Protein AF-A0A4R3GX53-F1 (afdb_monomer_lite)

Sequence (198 aa):
MRHIDRARPPREVSTPSDTLKAQVVIGWLLAHVLPYPSFLLTDRQAALRLQITPDSFRKLVETVGTDGNGGAHQGKLLASRYEGPLSRFLGPRWWRAGIDDLAWHLSQDAAGFQAALEALAGTGAIKWLEQSEPVLVSDADLIETDEIAEAKDCVRVTDEDFPAGIDPAWVRIDEARSDKKLAAKVIYEDRELLDDEE

pLDDT: mean 86.1, std 13.27, range [39.62, 97.81]

Secondary structure (DSSP, 8-state):
-TTTTTSS-------S-HHHHHHHHHHHIIIIISSS-SSEE-HHHHHHHTTB-HHHHHHHHHHHHH-----HHHHHHHHTB--STTTTTTS--EEHHHHHHHHHHHHTSTT-HHHHHHHHHTTSPP-B---SSEEEEE-TT--EEEEEEEGGGEEEE--TTSPTTSPPEEEEHHHHHH-HHHHHTB-GGGGGGGS---

Radius of gyration: 19.1 Å; chains: 1; bounding box: 49×54×46 Å

Foldseek 3Di:
DVQVVLLDQPPDPPDPDPVVSVVSNVVSCVQAPQQFPDQKDDLQVLCVLLQFFSVLSVLLLVQLVPPPPDDPLSVLQVVQWDPDPCCCVNHTIGRPVSSNVSQVVLCVDPVGNVVSSVVSSPPRDTHGHPEPAWAFAADPVLHTDSDIDHQLQWFFFDDPSHRPPTGTHIHGLVRLLVDPVRLVRTDPVCNVVNDDPD

Structure (mmCIF, N/CA/C/O backbone):
data_AF-A0A4R3GX53-F1
#
_entry.id   AF-A0A4R3GX53-F1
#
loop_
_atom_site.group_PDB
_atom_site.id
_atom_site.type_symbol
_atom_site.label_atom_id
_atom_site.label_alt_id
_atom_site.label_comp_id
_atom_site.label_asym_id
_atom_site.label_entity_id
_atom_site.label_seq_id
_atom_site.pdbx_PDB_ins_code
_atom_site.Cartn_x
_atom_site.Cartn_y
_atom_site.Cartn_z
_atom_site.occupancy
_atom_site.B_iso_or_equiv
_atom_site.auth_seq_id
_atom_site.auth_comp_id
_atom_site.auth_asym_id
_atom_site.auth_atom_id
_atom_site.pdbx_PDB_model_num
ATOM 1 N N . MET A 1 1 ? -17.278 18.037 4.545 1.00 40.22 1 MET A N 1
ATOM 2 C CA . MET A 1 1 ? -16.267 19.124 4.588 1.00 40.22 1 MET A CA 1
ATOM 3 C C . MET A 1 1 ? -15.328 19.054 5.804 1.00 40.22 1 MET A C 1
ATOM 5 O O . MET A 1 1 ? -14.152 19.305 5.612 1.00 40.22 1 MET A O 1
ATOM 9 N N . ARG A 1 2 ? -15.771 18.614 7.001 1.00 39.62 2 ARG A N 1
ATOM 10 C CA . ARG A 1 2 ? -14.916 18.432 8.207 1.00 39.62 2 ARG A CA 1
ATOM 11 C C . ARG A 1 2 ? -13.778 17.392 8.099 1.00 39.62 2 ARG A C 1
ATOM 13 O O . ARG A 1 2 ? -12.827 17.469 8.864 1.00 39.62 2 ARG A O 1
ATOM 20 N N . HIS A 1 3 ? -13.868 16.428 7.180 1.00 40.19 3 HIS A N 1
ATOM 21 C CA . HIS A 1 3 ? -12.905 15.318 7.063 1.00 40.19 3 HIS A CA 1
ATOM 22 C C . HIS A 1 3 ? -11.578 15.730 6.405 1.00 40.19 3 HIS A C 1
ATOM 24 O O . HIS A 1 3 ? -10.512 15.321 6.848 1.00 40.19 3 HIS A O 1
ATOM 30 N N . ILE A 1 4 ? -11.631 16.637 5.422 1.00 41.94 4 ILE A N 1
ATOM 31 C CA . ILE A 1 4 ? -10.437 17.183 4.756 1.00 41.94 4 ILE A CA 1
ATOM 32 C C . ILE A 1 4 ? -9.601 18.031 5.730 1.00 41.94 4 ILE A C 1
ATOM 34 O O . ILE A 1 4 ? -8.386 18.116 5.580 1.00 41.94 4 ILE A O 1
ATOM 38 N N . ASP A 1 5 ? -10.221 18.632 6.750 1.00 46.69 5 ASP A N 1
ATOM 39 C CA . ASP A 1 5 ? -9.514 19.489 7.707 1.00 46.69 5 ASP A CA 1
ATOM 40 C C . ASP A 1 5 ? -8.650 18.716 8.713 1.00 46.69 5 ASP A C 1
ATOM 42 O O . ASP A 1 5 ? -7.697 19.287 9.234 1.00 46.69 5 ASP A O 1
ATOM 46 N N . ARG A 1 6 ? -8.910 17.418 8.941 1.00 50.78 6 ARG A N 1
ATOM 47 C CA . ARG A 1 6 ? -8.105 16.577 9.851 1.00 50.78 6 ARG A CA 1
ATOM 48 C C . ARG A 1 6 ? -6.870 15.958 9.189 1.00 50.78 6 ARG A C 1
ATOM 50 O O . ARG A 1 6 ? -5.880 15.712 9.864 1.00 50.78 6 ARG A O 1
ATOM 57 N N . ALA A 1 7 ? -6.905 15.758 7.872 1.00 52.62 7 ALA A N 1
ATOM 58 C CA . ALA A 1 7 ? -5.770 15.254 7.094 1.00 52.62 7 ALA A CA 1
ATOM 59 C C . ALA A 1 7 ? -4.845 16.373 6.578 1.00 52.62 7 ALA A C 1
ATOM 61 O O . ALA A 1 7 ? -3.863 16.101 5.889 1.00 52.62 7 ALA A O 1
ATOM 62 N N . ARG A 1 8 ? -5.147 17.647 6.866 1.00 59.91 8 ARG A N 1
ATOM 63 C CA . ARG A 1 8 ? -4.281 18.769 6.488 1.00 59.91 8 ARG A CA 1
ATOM 64 C C . ARG A 1 8 ? -3.104 18.867 7.457 1.00 59.91 8 ARG A C 1
ATOM 66 O O . ARG A 1 8 ? -3.322 18.768 8.664 1.00 59.91 8 ARG A O 1
ATOM 73 N N . PRO A 1 9 ? -1.885 19.138 6.958 1.00 65.06 9 PRO A N 1
ATOM 74 C CA . PRO A 1 9 ? -0.794 19.501 7.844 1.00 65.06 9 PRO A CA 1
ATOM 75 C C . PRO A 1 9 ? -1.211 20.735 8.664 1.00 65.06 9 PRO A C 1
ATOM 77 O O . PRO A 1 9 ? -1.927 21.591 8.130 1.00 65.06 9 PRO A O 1
ATOM 80 N N . PRO A 1 10 ? -0.783 20.855 9.930 1.00 68.88 10 PRO A N 1
ATOM 81 C CA . PRO A 1 10 ? -1.094 22.009 10.772 1.00 68.88 10 PRO A CA 1
ATOM 82 C C . PRO A 1 10 ? -0.697 23.323 10.072 1.00 68.88 10 PRO A C 1
ATOM 84 O O . PRO A 1 10 ? 0.485 23.592 9.877 1.00 68.88 10 PRO A O 1
ATOM 87 N N . ARG A 1 11 ? -1.686 24.119 9.631 1.00 64.12 11 ARG A N 1
ATOM 88 C CA . ARG A 1 11 ? -1.463 25.316 8.787 1.00 64.12 11 ARG A CA 1
ATOM 89 C C . ARG A 1 11 ? -1.142 26.579 9.583 1.00 64.12 11 ARG A C 1
ATOM 91 O O . ARG A 1 11 ? -0.396 27.426 9.107 1.00 64.12 11 ARG A O 1
ATOM 98 N N . GLU A 1 12 ? -1.687 26.688 10.789 1.00 60.88 12 GLU A N 1
ATOM 99 C CA . GLU A 1 12 ? -1.534 27.846 11.668 1.00 60.88 12 GLU A CA 1
ATOM 100 C C . GLU A 1 12 ? -1.042 27.366 13.031 1.00 60.88 12 GLU A C 1
ATOM 102 O O . GLU A 1 12 ? -1.814 27.135 13.958 1.00 60.88 12 GLU A O 1
ATOM 107 N N . VAL A 1 13 ? 0.269 27.167 13.153 1.00 59.97 13 VAL A N 1
ATOM 108 C CA . VAL A 1 13 ? 0.884 26.995 14.468 1.00 59.97 13 VAL A CA 1
ATOM 109 C C . VAL A 1 13 ? 1.304 28.386 14.932 1.00 59.97 13 VAL A C 1
ATOM 111 O O . VAL A 1 13 ? 2.365 28.880 14.549 1.00 59.97 13 VAL A O 1
ATOM 114 N N . SER A 1 14 ? 0.452 29.041 15.726 1.00 59.41 14 SER A N 1
ATOM 115 C CA . SER A 1 14 ? 0.720 30.357 16.336 1.00 59.41 14 SER A CA 1
ATOM 116 C C . SER A 1 14 ? 1.758 30.258 17.461 1.00 59.41 14 SER A C 1
ATOM 118 O O . SER A 1 14 ? 1.525 30.685 18.589 1.00 59.41 14 SER A O 1
ATOM 120 N N . THR A 1 15 ? 2.916 29.661 17.176 1.00 63.59 15 THR A N 1
ATOM 121 C CA . THR A 1 15 ? 4.079 29.648 18.061 1.00 63.59 15 THR A CA 1
ATOM 122 C C . THR A 1 15 ? 5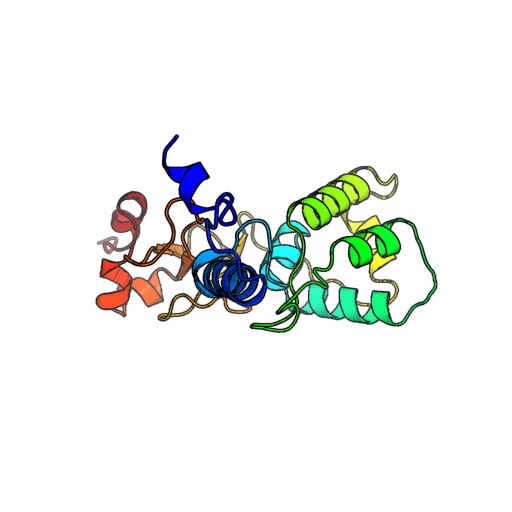.253 30.361 17.388 1.00 63.59 15 THR A C 1
ATOM 124 O O . THR A 1 15 ? 5.519 30.153 16.203 1.00 63.59 15 THR A O 1
ATOM 127 N N . PRO A 1 16 ? 5.998 31.206 18.125 1.00 67.75 16 PRO A N 1
ATOM 128 C CA . PRO A 1 16 ? 7.146 31.925 17.573 1.00 67.75 16 PRO A CA 1
ATOM 129 C C . PRO A 1 16 ? 8.375 31.024 17.371 1.00 67.75 16 PRO A C 1
ATOM 131 O O . PRO A 1 16 ? 9.332 31.439 16.729 1.00 67.75 16 PRO A O 1
ATOM 134 N N . SER A 1 17 ? 8.371 29.804 17.918 1.00 83.38 17 SER A N 1
ATOM 135 C CA . SER A 1 17 ? 9.501 28.875 17.854 1.00 83.38 17 SER A CA 1
ATOM 136 C C . SER A 1 17 ? 9.373 27.919 16.674 1.00 83.38 17 SER A C 1
ATOM 138 O O . SER A 1 17 ? 8.429 27.131 16.603 1.00 83.38 17 SER A O 1
ATOM 140 N N . ASP A 1 18 ? 10.377 27.920 15.803 1.00 81.00 18 ASP A N 1
ATOM 141 C CA . ASP A 1 18 ? 10.454 26.979 14.684 1.00 81.00 18 ASP A CA 1
ATOM 142 C C . ASP A 1 18 ? 10.576 25.521 15.152 1.00 81.00 18 ASP A C 1
ATOM 144 O O . ASP A 1 18 ? 10.025 24.620 14.521 1.00 81.00 18 ASP A O 1
ATOM 148 N N . THR A 1 19 ? 11.184 25.284 16.319 1.00 81.81 19 THR A N 1
ATOM 149 C CA . THR A 1 19 ? 11.245 23.956 16.948 1.00 81.81 19 THR A CA 1
ATOM 150 C C . THR A 1 19 ? 9.854 23.426 17.292 1.00 81.81 19 THR A C 1
ATOM 152 O O . THR A 1 19 ? 9.551 22.267 17.015 1.00 81.81 19 THR A O 1
ATOM 155 N N . LEU A 1 20 ? 8.981 24.267 17.857 1.00 81.00 20 LEU A N 1
ATOM 156 C CA . LEU A 1 20 ? 7.610 23.866 18.193 1.00 81.00 20 LEU A CA 1
ATOM 157 C C . LEU A 1 20 ? 6.776 23.608 16.934 1.00 81.00 20 LEU A C 1
ATOM 159 O O . LEU A 1 20 ? 6.004 22.652 16.897 1.00 81.00 20 LEU A O 1
ATOM 163 N N . LYS A 1 21 ? 6.965 24.406 15.875 1.00 80.31 21 LYS A N 1
ATOM 164 C CA . LYS A 1 21 ? 6.323 24.154 14.574 1.00 80.31 21 LYS A CA 1
ATOM 165 C C . LYS A 1 21 ? 6.741 22.799 14.004 1.00 80.31 21 LYS A C 1
ATOM 167 O O . LYS A 1 21 ? 5.885 22.023 13.586 1.00 80.31 21 LYS A O 1
ATOM 172 N N . ALA A 1 22 ? 8.037 22.487 14.039 1.00 80.31 22 ALA A N 1
ATOM 173 C CA . ALA A 1 22 ? 8.557 21.206 13.571 1.00 80.31 22 ALA A CA 1
ATOM 174 C C . ALA A 1 22 ? 7.992 20.025 14.376 1.00 80.31 22 ALA A C 1
ATOM 176 O O . ALA A 1 22 ? 7.560 19.040 13.785 1.00 80.31 22 ALA A O 1
ATOM 177 N N . GLN A 1 23 ? 7.924 20.134 15.707 1.00 83.00 23 GLN A N 1
ATOM 178 C CA . GLN A 1 23 ? 7.332 19.101 16.566 1.00 83.00 23 GLN A CA 1
ATOM 179 C C . GLN A 1 23 ? 5.859 18.838 16.241 1.00 83.00 23 GLN A C 1
ATOM 181 O O . GLN A 1 23 ? 5.445 17.683 16.192 1.00 83.00 23 GLN A O 1
ATOM 186 N N . VAL A 1 24 ? 5.080 19.887 15.974 1.00 81.62 24 VAL A N 1
ATOM 187 C CA . VAL A 1 24 ? 3.664 19.763 15.601 1.00 81.62 24 VAL A CA 1
ATOM 188 C C . VAL A 1 24 ? 3.499 19.049 14.253 1.00 81.62 24 VAL A C 1
ATOM 190 O O . VAL A 1 24 ? 2.654 18.163 14.129 1.00 81.62 24 VAL A O 1
ATOM 193 N N . VAL A 1 25 ? 4.338 19.363 13.259 1.00 80.19 25 VAL A N 1
ATOM 194 C CA . VAL A 1 25 ? 4.339 18.660 11.962 1.00 80.19 25 VAL A CA 1
ATOM 195 C C . VAL A 1 25 ? 4.773 17.200 12.118 1.00 80.19 25 VAL A C 1
ATOM 197 O O . VAL A 1 25 ? 4.145 16.315 11.543 1.00 80.19 25 VAL A O 1
ATOM 200 N N . ILE A 1 26 ? 5.810 16.928 12.916 1.00 81.88 26 ILE A N 1
ATOM 201 C CA . ILE A 1 26 ? 6.279 15.564 13.198 1.00 81.88 26 ILE A CA 1
ATOM 202 C C . ILE A 1 26 ? 5.193 14.751 13.913 1.00 81.88 26 ILE A C 1
ATOM 204 O O . ILE A 1 26 ? 4.922 13.624 13.510 1.00 81.88 26 ILE A O 1
ATOM 208 N N . GLY A 1 27 ? 4.540 15.314 14.932 1.00 79.88 27 GLY A N 1
ATOM 209 C CA . GLY A 1 27 ? 3.447 14.648 15.643 1.00 79.88 27 GLY A CA 1
ATOM 210 C C . GLY A 1 27 ? 2.285 14.295 14.715 1.00 79.88 27 GLY A C 1
ATOM 211 O O . GLY A 1 27 ? 1.778 13.178 14.759 1.00 79.88 27 GLY A O 1
ATOM 212 N N . TRP A 1 28 ? 1.923 15.206 13.808 1.00 79.62 28 TRP A N 1
ATOM 213 C CA . TRP A 1 28 ? 0.925 14.938 12.773 1.00 79.62 28 TRP A CA 1
ATOM 214 C C . TRP A 1 28 ? 1.352 13.812 11.815 1.00 79.62 28 TRP A C 1
ATOM 216 O O . TRP A 1 28 ? 0.556 12.911 11.551 1.00 79.62 28 TRP A O 1
ATOM 226 N N . LEU A 1 29 ? 2.607 13.808 11.341 1.00 79.56 29 LEU A N 1
ATOM 227 C CA . LEU A 1 29 ? 3.130 12.728 10.492 1.00 79.56 29 LEU A CA 1
ATOM 228 C C . LEU A 1 29 ? 3.030 11.365 11.191 1.00 79.56 29 LEU A C 1
ATOM 230 O O . LEU A 1 29 ? 2.563 10.396 10.593 1.00 79.56 29 LEU A O 1
ATOM 234 N N . LEU A 1 30 ? 3.438 11.307 12.460 1.00 79.25 30 LEU A N 1
ATOM 235 C CA . LEU A 1 30 ? 3.443 10.089 13.269 1.00 79.25 30 LEU A CA 1
ATOM 236 C C . LEU A 1 30 ? 2.041 9.563 13.580 1.00 79.25 30 LEU A C 1
ATOM 238 O O . LEU A 1 30 ? 1.872 8.355 13.653 1.00 79.25 30 LEU A O 1
ATOM 242 N N . ALA A 1 31 ? 1.055 10.441 13.767 1.00 74.94 31 ALA A N 1
ATOM 243 C CA . ALA A 1 31 ? -0.293 10.040 14.166 1.00 74.94 31 ALA A CA 1
ATOM 244 C C . ALA A 1 31 ? -1.240 9.784 12.984 1.00 74.94 31 ALA A C 1
ATOM 246 O O . ALA A 1 31 ? -2.197 9.026 13.121 1.00 74.94 31 ALA A O 1
ATOM 247 N N . HIS A 1 32 ? -1.022 10.435 11.835 1.00 71.75 32 HIS A N 1
ATOM 248 C CA . HIS A 1 32 ? -2.029 10.475 10.767 1.00 71.75 32 HIS A CA 1
ATOM 249 C C . HIS A 1 32 ? -1.520 10.111 9.373 1.00 71.75 32 HIS A C 1
ATOM 251 O O . HIS A 1 32 ? -2.340 9.822 8.506 1.00 71.75 32 HIS A O 1
ATOM 257 N N . VAL A 1 33 ? -0.205 10.132 9.132 1.00 75.50 33 VAL A N 1
ATOM 258 C CA . VAL A 1 33 ? 0.347 9.964 7.774 1.00 75.50 33 VAL A CA 1
ATOM 259 C C . VAL A 1 33 ? 1.162 8.692 7.625 1.00 75.50 33 VAL A C 1
ATOM 261 O O . VAL A 1 33 ? 1.027 8.008 6.622 1.00 75.50 33 VAL A O 1
ATOM 264 N N . LEU A 1 34 ? 2.048 8.392 8.574 1.00 78.69 34 LEU A N 1
ATOM 265 C CA . LEU A 1 34 ? 2.954 7.246 8.470 1.00 78.69 34 LEU A CA 1
ATOM 266 C C . LEU A 1 34 ? 2.306 5.915 8.879 1.00 78.69 34 LEU A C 1
ATOM 268 O O . LEU A 1 34 ? 2.602 4.912 8.232 1.00 78.69 34 LEU A O 1
ATOM 272 N N . PRO A 1 35 ? 1.417 5.851 9.888 1.00 74.19 35 PRO A N 1
ATOM 273 C CA . PRO A 1 35 ? 0.733 4.598 10.206 1.00 74.19 35 PRO A CA 1
ATOM 274 C C . PRO A 1 35 ? -0.298 4.199 9.148 1.00 74.19 35 PRO A C 1
ATOM 276 O O . PRO A 1 35 ? -0.541 3.016 8.957 1.00 74.19 35 PRO A O 1
ATOM 279 N N . TYR A 1 36 ? -0.877 5.182 8.454 1.00 73.88 36 TYR A N 1
ATOM 280 C CA . TYR A 1 36 ? -2.051 4.992 7.611 1.00 73.88 36 TYR A CA 1
ATOM 281 C C . TYR A 1 36 ? -1.785 5.349 6.153 1.00 73.88 36 TYR A C 1
ATOM 283 O O . TYR A 1 36 ? -1.073 6.316 5.868 1.00 73.88 36 TYR A O 1
ATOM 291 N N . PRO A 1 37 ? -2.417 4.646 5.212 1.00 69.50 37 PRO A N 1
ATOM 292 C CA . PRO A 1 37 ? -2.266 4.954 3.805 1.00 69.50 37 PRO A CA 1
ATOM 293 C C . PRO A 1 37 ? -3.025 6.212 3.424 1.00 69.50 37 PRO A C 1
ATOM 295 O O . PRO A 1 37 ? -4.243 6.233 3.267 1.00 69.50 37 PRO A O 1
ATOM 298 N N . SER A 1 38 ? -2.275 7.297 3.301 1.00 79.38 38 SER A N 1
ATOM 299 C CA . SER A 1 38 ? -2.808 8.627 3.042 1.00 79.38 38 SER A CA 1
ATOM 300 C C . SER A 1 38 ? -2.356 9.097 1.657 1.00 79.38 38 SER A C 1
ATOM 302 O O . SER A 1 38 ? -2.592 8.441 0.641 1.00 79.38 38 SER A O 1
ATOM 304 N N . PHE A 1 39 ? -1.677 10.239 1.590 1.00 82.56 39 PHE A N 1
ATOM 305 C CA . PHE A 1 39 ? -0.962 10.665 0.390 1.00 82.56 39 PHE A CA 1
ATOM 306 C C . PHE A 1 39 ? 0.403 9.965 0.252 1.00 82.56 39 PHE A C 1
ATOM 308 O O . PHE A 1 39 ? 1.012 10.042 -0.817 1.00 82.56 39 PHE A O 1
ATOM 315 N N . LEU A 1 40 ? 0.869 9.293 1.314 1.00 89.75 40 LEU A N 1
ATOM 316 C CA . LEU A 1 40 ? 2.010 8.382 1.293 1.00 89.75 40 LEU A CA 1
ATOM 317 C C . LEU A 1 40 ? 1.537 6.929 1.367 1.00 89.75 40 LEU A C 1
ATOM 319 O O . LEU A 1 40 ? 0.652 6.600 2.153 1.00 89.75 40 LEU A O 1
ATOM 323 N N . LEU A 1 41 ? 2.172 6.078 0.570 1.00 92.56 41 LEU A N 1
ATOM 324 C CA . LEU A 1 41 ? 1.933 4.642 0.478 1.00 92.56 41 LEU A CA 1
ATOM 325 C C . LEU A 1 41 ? 3.096 3.861 1.085 1.00 92.56 41 LEU A C 1
ATOM 327 O O . LEU A 1 41 ? 4.245 4.313 1.028 1.00 92.56 41 LEU A O 1
ATOM 331 N N . THR A 1 42 ? 2.804 2.674 1.611 1.00 93.31 42 THR A N 1
ATOM 332 C CA . THR A 1 42 ? 3.811 1.633 1.870 1.00 93.31 42 THR A CA 1
ATOM 333 C C . THR A 1 42 ? 4.267 0.975 0.562 1.00 93.31 42 THR A C 1
ATOM 335 O O . THR A 1 42 ? 3.610 1.105 -0.475 1.00 93.31 42 THR A O 1
ATOM 338 N N . ASP A 1 43 ? 5.367 0.213 0.605 1.00 94.88 43 ASP A N 1
ATOM 339 C CA . ASP A 1 43 ? 5.803 -0.636 -0.519 1.00 94.88 43 ASP A CA 1
ATOM 340 C C . ASP A 1 43 ? 4.685 -1.577 -0.989 1.00 94.88 43 ASP A C 1
ATOM 342 O O . ASP A 1 43 ? 4.475 -1.757 -2.184 1.00 94.88 43 ASP A O 1
ATOM 346 N N . ARG A 1 44 ? 3.925 -2.140 -0.044 1.00 95.31 44 ARG A N 1
ATOM 347 C CA . ARG A 1 44 ? 2.818 -3.068 -0.314 1.00 95.31 44 ARG A CA 1
ATOM 348 C C . ARG A 1 44 ? 1.717 -2.420 -1.139 1.00 95.31 44 ARG A C 1
ATOM 350 O O . ARG A 1 44 ? 1.210 -2.999 -2.093 1.00 95.31 44 ARG A O 1
ATOM 357 N N . GLN A 1 45 ? 1.375 -1.186 -0.804 1.00 94.88 45 GLN A N 1
ATOM 358 C CA . GLN A 1 45 ? 0.322 -0.444 -1.488 1.00 94.88 45 GLN A CA 1
ATOM 359 C C . GLN A 1 45 ? 0.759 0.150 -2.814 1.00 94.88 45 GLN A C 1
ATOM 361 O O . GLN A 1 45 ? -0.072 0.333 -3.707 1.00 94.88 45 GLN A O 1
ATOM 366 N N . ALA A 1 46 ? 2.043 0.484 -2.933 1.00 96.31 46 ALA A N 1
ATOM 367 C CA . ALA A 1 46 ? 2.636 0.820 -4.214 1.00 96.31 46 ALA A CA 1
ATOM 368 C C . ALA A 1 46 ? 2.628 -0.409 -5.141 1.00 96.31 46 ALA A C 1
ATOM 370 O O . ALA A 1 46 ? 2.215 -0.293 -6.293 1.00 96.31 46 ALA A O 1
ATOM 371 N N . ALA A 1 47 ? 2.966 -1.594 -4.618 1.00 97.06 47 ALA A N 1
ATOM 372 C CA . ALA A 1 47 ? 2.904 -2.860 -5.350 1.00 97.06 47 ALA A CA 1
ATOM 373 C C . ALA A 1 47 ? 1.487 -3.176 -5.848 1.00 97.06 47 ALA A C 1
ATOM 375 O O . ALA A 1 47 ? 1.299 -3.443 -7.035 1.00 97.06 47 ALA A O 1
ATOM 376 N N . LEU A 1 48 ? 0.486 -3.044 -4.968 1.00 96.25 48 LEU A N 1
ATOM 377 C CA . LEU A 1 48 ? -0.922 -3.272 -5.295 1.00 96.25 48 LEU A CA 1
ATOM 378 C C . LEU A 1 48 ? -1.395 -2.394 -6.464 1.00 96.25 48 LEU A C 1
ATOM 380 O O . LEU A 1 48 ? -2.052 -2.876 -7.383 1.00 96.25 48 LEU A O 1
ATOM 384 N N . ARG A 1 49 ? -0.998 -1.115 -6.479 1.00 95.44 49 ARG A N 1
ATOM 385 C CA . ARG A 1 49 ? -1.317 -0.175 -7.571 1.00 95.44 49 ARG A CA 1
ATOM 386 C C . ARG A 1 49 ? -0.647 -0.518 -8.893 1.00 95.44 49 ARG A C 1
ATOM 388 O O . ARG A 1 49 ? -1.197 -0.210 -9.945 1.00 95.44 49 ARG A O 1
ATOM 395 N N . LEU A 1 50 ? 0.523 -1.145 -8.841 1.00 97.12 50 LEU A N 1
ATOM 396 C CA . LEU A 1 50 ? 1.227 -1.642 -10.020 1.00 97.12 50 LEU A CA 1
ATOM 397 C C . LEU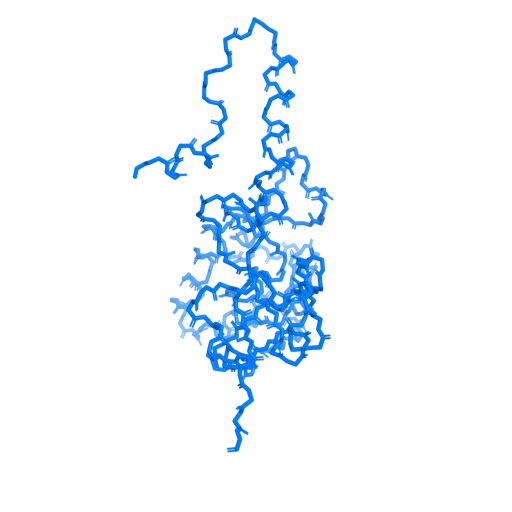 A 1 50 ? 0.818 -3.075 -10.398 1.00 97.12 50 LEU A C 1
ATOM 399 O O . LEU A 1 50 ? 1.370 -3.618 -11.347 1.00 97.12 50 LEU A O 1
ATOM 403 N N . GLN A 1 51 ? -0.161 -3.663 -9.698 1.00 97.12 51 GLN A N 1
ATOM 404 C CA . GLN A 1 51 ? -0.677 -5.021 -9.918 1.00 97.12 51 GLN A CA 1
ATOM 405 C C . GLN A 1 51 ? 0.381 -6.126 -9.763 1.00 97.12 51 GLN A C 1
ATOM 407 O O . GLN A 1 51 ? 0.296 -7.184 -10.388 1.00 97.12 51 GLN A O 1
ATOM 412 N N . ILE A 1 52 ? 1.372 -5.906 -8.898 1.00 97.81 52 ILE A N 1
ATOM 413 C CA . ILE A 1 52 ? 2.450 -6.863 -8.618 1.00 97.81 52 ILE A CA 1
ATOM 414 C C . ILE A 1 52 ? 2.514 -7.203 -7.131 1.00 97.81 52 ILE A C 1
ATOM 416 O O . ILE A 1 52 ? 1.981 -6.490 -6.282 1.00 97.81 52 ILE A O 1
ATOM 420 N N . THR A 1 53 ? 3.200 -8.294 -6.797 1.00 97.62 53 THR A N 1
ATOM 421 C CA . THR A 1 53 ? 3.407 -8.669 -5.392 1.00 97.62 53 THR A CA 1
ATOM 422 C C . THR A 1 53 ? 4.337 -7.688 -4.657 1.00 97.62 53 THR A C 1
ATOM 424 O O . THR A 1 53 ? 5.245 -7.125 -5.282 1.00 97.62 53 THR A O 1
ATOM 427 N N . PRO A 1 54 ? 4.191 -7.519 -3.323 1.00 96.44 54 PRO A N 1
ATOM 428 C CA . PRO A 1 54 ? 5.087 -6.672 -2.528 1.00 96.44 54 PRO A CA 1
ATOM 429 C C . PRO A 1 54 ? 6.572 -7.032 -2.670 1.00 96.44 54 PRO A C 1
ATOM 431 O O . PRO A 1 54 ? 7.428 -6.151 -2.726 1.00 96.44 54 PRO A O 1
ATOM 434 N N . ASP A 1 55 ? 6.886 -8.325 -2.780 1.00 96.12 55 ASP A N 1
ATOM 435 C CA . ASP A 1 55 ? 8.251 -8.810 -2.999 1.00 96.12 55 ASP A CA 1
ATOM 436 C C . ASP A 1 55 ? 8.814 -8.367 -4.357 1.00 96.12 55 ASP A C 1
ATOM 438 O O . ASP A 1 55 ? 9.928 -7.846 -4.430 1.00 96.12 55 ASP A O 1
ATOM 442 N N . SER A 1 56 ? 8.024 -8.495 -5.428 1.00 96.62 56 SER A N 1
ATOM 443 C CA . SER A 1 56 ? 8.418 -8.010 -6.754 1.00 96.62 56 SER A CA 1
ATOM 444 C C . SER A 1 56 ? 8.616 -6.500 -6.786 1.00 96.62 56 SER A C 1
ATOM 446 O O . SER A 1 56 ? 9.555 -6.038 -7.427 1.00 96.62 56 SER A O 1
ATOM 448 N N . PHE A 1 57 ? 7.795 -5.729 -6.070 1.00 96.94 57 PHE A N 1
ATOM 449 C CA . PHE A 1 57 ? 7.984 -4.282 -5.976 1.00 96.94 57 PHE A CA 1
ATOM 450 C C . PHE A 1 57 ? 9.291 -3.914 -5.265 1.00 96.94 57 PHE A C 1
ATOM 452 O O . PHE A 1 57 ? 10.036 -3.067 -5.750 1.00 96.94 57 PHE A O 1
ATOM 459 N N . ARG A 1 58 ? 9.625 -4.574 -4.150 1.00 94.88 58 ARG A N 1
ATOM 460 C CA . ARG A 1 58 ? 10.904 -4.329 -3.460 1.00 94.88 58 ARG A CA 1
ATOM 461 C C . ARG A 1 58 ? 12.100 -4.651 -4.358 1.00 94.88 58 ARG A C 1
ATOM 463 O O . ARG A 1 58 ? 13.005 -3.829 -4.469 1.00 94.88 58 ARG A O 1
ATOM 470 N N . LYS A 1 59 ? 12.059 -5.781 -5.072 1.00 94.31 59 LYS A N 1
ATOM 471 C CA . LYS A 1 59 ? 13.089 -6.158 -6.057 1.00 94.31 59 LYS A CA 1
ATOM 472 C C . LYS A 1 59 ? 13.207 -5.144 -7.193 1.00 94.31 59 LYS A C 1
ATOM 474 O O . LYS A 1 59 ? 14.315 -4.742 -7.526 1.00 94.31 59 LYS A O 1
ATOM 479 N N . LEU A 1 60 ? 12.078 -4.687 -7.739 1.00 94.19 60 LEU A N 1
ATOM 480 C CA . LEU A 1 60 ? 12.029 -3.633 -8.757 1.00 94.19 60 LEU A CA 1
ATOM 481 C C . LEU A 1 60 ? 12.760 -2.373 -8.278 1.00 94.19 60 LEU A C 1
ATOM 483 O O . LEU A 1 60 ? 13.600 -1.831 -8.989 1.00 94.19 60 LEU A O 1
ATOM 487 N N . VAL A 1 61 ? 12.469 -1.924 -7.057 1.00 93.50 61 VAL A N 1
ATOM 488 C CA . VAL A 1 61 ? 13.093 -0.734 -6.464 1.00 93.50 61 VAL A CA 1
ATOM 489 C C . VAL A 1 61 ? 14.596 -0.923 -6.261 1.00 93.50 61 VAL A C 1
ATOM 491 O O . VAL A 1 61 ? 15.363 0.006 -6.514 1.00 93.50 61 VAL A O 1
ATOM 494 N N . GLU A 1 62 ? 15.029 -2.106 -5.826 1.00 91.00 62 GLU A N 1
ATOM 495 C CA . GLU A 1 62 ? 16.449 -2.434 -5.680 1.00 91.00 62 GLU A CA 1
ATOM 496 C C . GLU A 1 62 ? 17.178 -2.395 -7.026 1.00 91.00 62 GLU A C 1
ATOM 498 O O . GLU A 1 62 ? 18.183 -1.694 -7.141 1.00 91.00 62 GLU A O 1
ATOM 503 N N . THR A 1 63 ? 16.643 -3.062 -8.055 1.00 88.56 63 THR A N 1
ATOM 504 C CA . THR A 1 63 ? 17.225 -3.080 -9.409 1.00 88.56 63 THR A CA 1
ATOM 505 C C . THR A 1 63 ? 17.318 -1.675 -10.001 1.00 88.56 63 THR A C 1
ATOM 507 O O . THR A 1 63 ? 18.369 -1.265 -10.489 1.00 88.56 63 THR A O 1
ATOM 510 N N . VAL A 1 64 ? 16.251 -0.885 -9.880 1.00 87.56 64 VAL A N 1
ATOM 511 C CA . VAL A 1 64 ? 16.217 0.501 -10.364 1.00 87.56 64 VAL A CA 1
ATOM 512 C C . VAL A 1 64 ? 17.169 1.414 -9.571 1.00 87.56 64 VAL A C 1
ATOM 514 O O . VAL A 1 64 ? 17.651 2.419 -10.093 1.00 87.56 64 VAL A O 1
ATOM 517 N N . GLY A 1 65 ? 17.465 1.090 -8.312 1.00 80.62 65 GLY A N 1
ATOM 518 C CA . GLY A 1 65 ? 18.443 1.816 -7.503 1.00 80.62 65 GLY A CA 1
ATOM 519 C C . GLY A 1 65 ? 19.900 1.521 -7.876 1.00 80.62 65 GLY A C 1
ATOM 520 O O . GLY A 1 65 ? 20.757 2.387 -7.690 1.00 80.62 65 GLY A O 1
ATOM 521 N N . THR A 1 66 ? 20.191 0.323 -8.390 1.00 79.19 66 THR A N 1
ATOM 522 C CA . THR A 1 66 ? 21.548 -0.104 -8.771 1.00 79.19 66 THR A CA 1
ATOM 523 C C . THR A 1 66 ? 21.880 0.187 -10.227 1.00 79.19 66 THR A C 1
ATOM 525 O O . THR A 1 66 ? 23.013 0.558 -10.541 1.00 79.19 66 THR A O 1
ATOM 528 N N . ASP A 1 67 ? 20.900 0.046 -11.116 1.00 67.44 67 ASP A N 1
ATOM 529 C CA . ASP A 1 67 ? 21.101 0.208 -12.547 1.00 67.44 67 ASP A CA 1
ATOM 530 C C . ASP A 1 67 ? 21.034 1.694 -12.888 1.00 67.44 67 ASP A C 1
ATOM 532 O O . ASP A 1 67 ? 19.965 2.261 -13.054 1.00 67.44 67 ASP A O 1
ATOM 536 N N . GLY A 1 68 ? 22.178 2.369 -13.017 1.00 59.94 68 GLY A N 1
ATOM 537 C CA . GLY A 1 68 ? 22.251 3.795 -13.386 1.00 59.94 68 GLY A CA 1
ATOM 538 C C . GLY A 1 68 ? 21.760 4.131 -14.806 1.00 59.94 68 GLY A C 1
ATOM 539 O O . GLY A 1 68 ? 22.054 5.212 -15.319 1.00 59.94 68 GLY A O 1
ATOM 540 N N . ASN A 1 69 ? 21.056 3.214 -15.470 1.00 60.44 69 ASN A N 1
ATOM 541 C CA . ASN A 1 69 ? 20.610 3.341 -16.849 1.00 60.44 69 ASN A CA 1
ATOM 542 C C . ASN A 1 69 ? 19.259 4.075 -16.900 1.00 60.44 69 ASN A C 1
ATOM 544 O O . ASN A 1 69 ? 18.225 3.475 -17.162 1.00 60.44 69 ASN A O 1
ATOM 548 N N . GLY A 1 70 ? 19.295 5.379 -16.604 1.00 61.06 70 GLY A N 1
ATOM 549 C CA . GLY A 1 70 ? 18.149 6.259 -16.340 1.00 61.06 70 GLY A CA 1
ATOM 550 C C . GLY A 1 70 ? 17.109 6.397 -17.458 1.00 61.06 70 GLY A C 1
ATOM 551 O O . GLY A 1 70 ? 16.974 7.461 -18.063 1.00 61.06 70 GLY A O 1
ATOM 552 N N . GLY A 1 71 ? 16.320 5.350 -17.688 1.00 78.94 71 GLY A N 1
ATOM 553 C CA . GLY A 1 71 ? 15.111 5.408 -18.502 1.00 78.94 71 GLY A CA 1
ATOM 554 C C . GLY A 1 71 ? 14.044 6.315 -17.877 1.00 78.94 71 GLY A C 1
ATOM 555 O O . GLY A 1 71 ? 14.020 6.549 -16.665 1.00 78.94 71 GLY A O 1
ATOM 556 N N . ALA A 1 72 ? 13.117 6.816 -18.698 1.00 84.62 72 ALA A N 1
ATOM 557 C CA . ALA A 1 72 ? 12.084 7.757 -18.251 1.00 84.62 72 ALA A CA 1
ATOM 558 C C . ALA A 1 72 ? 11.210 7.197 -17.108 1.00 84.62 72 ALA A C 1
ATOM 560 O O . ALA A 1 72 ? 10.905 7.916 -16.154 1.00 84.62 72 ALA A O 1
ATOM 561 N N . HIS A 1 73 ? 10.848 5.909 -17.162 1.00 89.69 73 HIS A N 1
ATOM 562 C CA . HIS A 1 73 ? 10.061 5.252 -16.111 1.00 89.69 73 HIS A CA 1
ATOM 563 C C . HIS A 1 73 ? 10.849 5.055 -14.809 1.00 89.69 73 HIS A C 1
ATOM 565 O O . HIS A 1 73 ? 10.288 5.234 -13.731 1.00 89.69 73 HIS A O 1
ATOM 571 N N . GLN A 1 74 ? 12.155 4.788 -14.890 1.00 91.06 74 GLN A N 1
ATOM 572 C CA . GLN A 1 74 ? 13.028 4.712 -13.717 1.00 91.06 74 GLN A CA 1
ATOM 573 C C . GLN A 1 74 ? 13.118 6.061 -13.002 1.00 91.06 74 GLN A C 1
ATOM 575 O O . GLN A 1 74 ? 12.953 6.121 -11.785 1.00 91.06 74 GLN A O 1
ATOM 580 N N . GLY A 1 75 ? 13.310 7.152 -13.752 1.00 89.88 75 GLY A N 1
ATOM 581 C CA . GLY A 1 75 ? 13.309 8.499 -13.179 1.00 89.88 75 GLY A CA 1
ATOM 582 C C . GLY A 1 75 ? 11.996 8.818 -12.456 1.00 89.88 75 GLY A C 1
ATOM 583 O O . GLY A 1 75 ? 12.018 9.357 -11.351 1.00 89.88 75 GLY A O 1
ATOM 584 N N . LYS A 1 76 ? 10.855 8.422 -13.035 1.00 93.00 76 LYS A N 1
ATOM 585 C CA . LYS A 1 76 ? 9.528 8.582 -12.416 1.00 93.00 76 LYS A CA 1
ATOM 586 C C . LYS A 1 76 ? 9.354 7.747 -11.147 1.00 93.00 76 LYS A C 1
ATOM 588 O O . LYS A 1 76 ? 8.855 8.271 -10.151 1.00 93.00 76 LYS A O 1
ATOM 593 N N . LEU A 1 77 ? 9.779 6.481 -11.157 1.00 94.69 77 LEU A N 1
ATOM 594 C CA . LEU A 1 77 ? 9.719 5.629 -9.969 1.00 94.69 77 LEU A CA 1
ATOM 595 C C . LEU A 1 77 ? 10.553 6.233 -8.833 1.00 94.69 77 LEU A C 1
ATOM 597 O O . LEU A 1 77 ? 10.035 6.437 -7.740 1.00 94.69 77 LEU A O 1
ATOM 601 N N . LEU A 1 78 ? 11.807 6.607 -9.101 1.00 92.56 78 LEU A N 1
ATOM 602 C CA . LEU A 1 78 ? 12.688 7.205 -8.093 1.00 92.56 78 LEU A CA 1
ATOM 603 C C . LEU A 1 78 ? 12.148 8.542 -7.567 1.00 92.56 78 LEU A C 1
ATOM 605 O O . LEU A 1 78 ? 12.150 8.763 -6.358 1.00 92.56 78 LEU A O 1
ATOM 609 N N . ALA A 1 79 ? 11.606 9.395 -8.440 1.00 92.31 79 ALA A N 1
ATOM 610 C CA . ALA A 1 79 ? 10.980 10.660 -8.044 1.00 92.31 79 ALA A CA 1
ATOM 611 C C . ALA A 1 79 ? 9.713 10.476 -7.186 1.00 92.31 79 ALA A C 1
ATOM 613 O O . ALA A 1 79 ? 9.295 11.400 -6.488 1.00 92.31 79 ALA A O 1
ATOM 614 N N . SER A 1 80 ? 9.105 9.288 -7.216 1.00 95.25 80 SER A N 1
ATOM 615 C CA . SER A 1 80 ? 7.936 8.959 -6.398 1.00 95.25 80 SER A CA 1
ATOM 616 C C . SER A 1 80 ? 8.304 8.599 -4.957 1.00 95.25 80 SER A C 1
ATOM 618 O O . SER A 1 80 ? 7.414 8.520 -4.110 1.00 95.25 80 SER A O 1
ATOM 620 N N . ARG A 1 81 ? 9.588 8.396 -4.642 1.00 95.00 81 ARG A N 1
ATOM 621 C CA . ARG A 1 81 ? 10.041 8.063 -3.290 1.00 95.00 81 ARG A CA 1
ATOM 622 C C . ARG A 1 81 ? 9.964 9.279 -2.365 1.00 95.00 81 ARG A C 1
ATOM 624 O O . ARG A 1 81 ? 10.378 10.384 -2.704 1.00 95.00 81 ARG A O 1
ATOM 631 N N . TYR A 1 82 ? 9.462 9.069 -1.155 1.00 92.62 82 TYR A N 1
ATOM 632 C CA . TYR A 1 82 ? 9.480 10.077 -0.105 1.00 92.62 82 TYR A CA 1
ATOM 633 C C . TYR A 1 82 ? 10.840 10.104 0.601 1.00 92.62 82 TYR A C 1
ATOM 635 O O . TYR A 1 82 ? 11.227 9.144 1.266 1.00 92.62 82 TYR A O 1
ATOM 643 N N . GLU A 1 83 ? 11.543 11.232 0.497 1.00 92.56 83 GLU A N 1
ATOM 644 C CA . GLU A 1 83 ? 12.868 11.445 1.107 1.00 92.56 83 GLU A CA 1
ATOM 645 C C . GLU A 1 83 ? 12.853 12.474 2.251 1.00 92.56 83 GLU A C 1
ATOM 647 O O . GLU A 1 83 ? 13.898 12.894 2.745 1.00 92.56 83 GLU A O 1
ATOM 652 N N . GLY A 1 84 ? 11.662 12.890 2.694 1.00 87.75 84 GLY A N 1
ATOM 653 C CA . GLY A 1 84 ? 11.505 13.881 3.756 1.00 87.75 84 GLY A CA 1
ATOM 654 C C . GLY A 1 84 ? 11.837 13.364 5.167 1.00 87.75 84 GLY A C 1
ATOM 655 O O . GLY A 1 84 ? 12.363 12.257 5.345 1.00 87.75 84 GLY A O 1
ATOM 656 N N . PRO A 1 85 ? 11.529 14.164 6.207 1.00 85.12 85 PRO A N 1
ATOM 657 C CA . PRO A 1 85 ? 11.655 13.742 7.600 1.00 85.12 85 PRO A CA 1
ATOM 658 C C . PRO A 1 85 ? 10.937 12.416 7.853 1.00 85.12 85 PRO A C 1
ATOM 660 O O . PRO A 1 85 ? 9.836 12.209 7.359 1.00 85.12 85 PRO A O 1
ATOM 663 N N . LEU A 1 86 ? 11.541 11.528 8.646 1.00 85.62 86 LEU A N 1
ATOM 664 C CA . LEU A 1 86 ? 10.977 10.205 8.944 1.00 85.62 86 LEU A CA 1
ATOM 665 C C . LEU A 1 86 ? 10.774 9.301 7.709 1.00 85.62 86 LEU A C 1
ATOM 667 O O . LEU A 1 86 ? 10.053 8.316 7.796 1.00 85.62 86 LEU A O 1
ATOM 671 N N . SER A 1 87 ? 11.467 9.547 6.592 1.00 86.31 87 SER A N 1
ATOM 672 C CA . SER A 1 87 ? 11.415 8.710 5.373 1.00 86.31 87 SER A CA 1
ATOM 673 C C . SER A 1 87 ? 11.782 7.233 5.557 1.00 86.31 87 SER A C 1
ATOM 675 O O . SER A 1 87 ? 11.590 6.428 4.650 1.00 86.31 87 SER A O 1
ATOM 677 N N . ARG A 1 88 ? 12.329 6.869 6.721 1.00 82.81 88 ARG A N 1
ATOM 678 C CA . ARG A 1 88 ? 12.661 5.489 7.108 1.00 82.81 88 ARG A CA 1
ATOM 679 C C . ARG A 1 88 ? 11.860 4.990 8.315 1.00 82.81 88 ARG A C 1
ATOM 681 O O . ARG A 1 88 ? 12.071 3.866 8.762 1.00 82.81 88 ARG A O 1
ATOM 688 N N . PHE A 1 89 ? 10.990 5.824 8.880 1.00 81.94 89 PHE A N 1
ATOM 689 C CA . PHE A 1 89 ? 10.147 5.458 10.011 1.00 81.94 89 PHE A CA 1
ATOM 690 C C . PHE A 1 89 ? 8.993 4.596 9.487 1.00 81.94 89 PHE A C 1
ATOM 692 O O . PHE A 1 89 ? 8.180 5.075 8.702 1.00 81.94 89 PHE A O 1
ATOM 699 N N . LEU A 1 90 ? 8.952 3.322 9.895 1.00 83.62 90 LEU A N 1
ATOM 700 C CA . LEU A 1 90 ? 8.037 2.297 9.364 1.00 83.62 90 LEU A CA 1
ATOM 701 C C . LEU A 1 90 ? 8.260 1.969 7.875 1.00 83.62 90 LEU A C 1
ATOM 703 O O . LEU A 1 90 ? 7.300 1.744 7.136 1.00 83.62 90 LEU A O 1
ATOM 707 N N . GLY A 1 91 ? 9.527 1.942 7.450 1.00 87.12 91 GLY A N 1
ATOM 708 C CA . GLY A 1 91 ? 9.930 1.542 6.100 1.00 87.12 91 GLY A CA 1
ATOM 709 C C . GLY A 1 91 ? 9.881 2.668 5.058 1.00 87.12 91 GLY A C 1
ATOM 710 O O . GLY A 1 91 ? 9.579 3.814 5.399 1.00 87.12 91 GLY A O 1
ATOM 711 N N . PRO A 1 92 ? 10.231 2.364 3.793 1.00 91.38 92 PRO A N 1
ATOM 712 C CA . PRO A 1 92 ? 10.144 3.314 2.690 1.00 91.38 92 PRO A CA 1
ATOM 713 C C . PRO A 1 92 ? 8.704 3.773 2.450 1.00 91.38 92 PRO A C 1
ATOM 715 O O . PRO A 1 92 ? 7.745 3.039 2.696 1.00 91.38 92 PRO A O 1
ATOM 718 N N . ARG A 1 93 ? 8.559 5.003 1.953 1.00 92.62 93 ARG A N 1
ATOM 719 C CA . ARG A 1 93 ? 7.264 5.590 1.612 1.00 92.62 93 ARG A CA 1
ATOM 720 C C . ARG A 1 93 ? 7.282 6.174 0.214 1.00 92.62 93 ARG A C 1
ATOM 722 O O . ARG A 1 93 ? 8.315 6.660 -0.249 1.00 92.62 93 ARG A O 1
ATOM 729 N N . TRP A 1 94 ? 6.118 6.162 -0.421 1.00 95.00 94 TRP A N 1
ATOM 730 C CA . TRP A 1 94 ? 5.942 6.603 -1.801 1.00 95.00 94 TRP A CA 1
ATOM 731 C C . TRP A 1 94 ? 4.812 7.605 -1.896 1.00 95.00 94 TRP A C 1
ATOM 733 O O . TRP A 1 94 ? 3.762 7.416 -1.289 1.00 95.00 94 TRP A O 1
ATOM 743 N N . TRP A 1 95 ? 4.993 8.658 -2.678 1.00 94.38 95 TRP A N 1
ATOM 744 C CA . TRP A 1 95 ? 3.903 9.560 -3.010 1.00 94.38 95 TRP A CA 1
ATOM 745 C C . TRP A 1 95 ? 2.858 8.806 -3.824 1.00 94.38 95 TRP A C 1
ATOM 747 O O . TRP A 1 95 ? 3.152 8.340 -4.925 1.00 94.38 95 TRP A O 1
ATOM 757 N N . ARG A 1 96 ? 1.624 8.735 -3.312 1.00 93.31 96 ARG A N 1
ATOM 758 C CA . ARG A 1 96 ? 0.499 8.078 -3.993 1.00 93.31 96 ARG A CA 1
ATOM 759 C C . ARG A 1 96 ? 0.343 8.578 -5.427 1.00 93.31 96 ARG A C 1
ATOM 761 O O . ARG A 1 96 ? 0.342 7.781 -6.353 1.00 93.31 96 ARG A O 1
ATOM 768 N N . ALA A 1 97 ? 0.334 9.899 -5.601 1.00 92.44 97 ALA A N 1
ATOM 7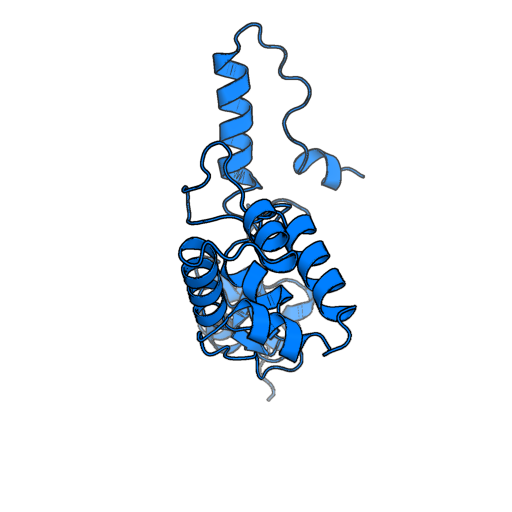69 C CA . ALA A 1 97 ? 0.239 10.529 -6.915 1.00 92.44 97 ALA A CA 1
ATOM 770 C C . ALA A 1 97 ? 1.416 10.184 -7.844 1.00 92.44 97 ALA A C 1
ATOM 772 O O . ALA A 1 97 ? 1.227 10.129 -9.051 1.00 92.44 97 ALA A O 1
ATOM 773 N N . GLY A 1 98 ? 2.614 9.945 -7.301 1.00 95.88 98 GLY A N 1
ATOM 774 C CA . GLY A 1 98 ? 3.774 9.536 -8.093 1.00 95.88 98 GLY A CA 1
ATOM 775 C C . GLY A 1 98 ? 3.637 8.110 -8.629 1.00 95.88 98 GLY A C 1
ATOM 776 O O . GLY A 1 98 ? 3.878 7.869 -9.809 1.00 95.88 98 GLY A O 1
ATOM 777 N N . ILE A 1 99 ? 3.169 7.182 -7.789 1.00 97.25 99 ILE A N 1
ATOM 778 C CA . ILE A 1 99 ? 2.889 5.801 -8.210 1.00 97.25 99 ILE A CA 1
ATOM 779 C C . ILE A 1 99 ? 1.730 5.754 -9.212 1.00 97.25 99 ILE A C 1
ATOM 781 O O . ILE A 1 99 ? 1.845 5.083 -10.235 1.00 97.25 99 ILE A O 1
ATOM 785 N N . ASP A 1 100 ? 0.649 6.496 -8.959 1.00 95.62 100 ASP A N 1
ATOM 786 C CA . ASP A 1 100 ? -0.495 6.575 -9.874 1.00 95.62 100 ASP A CA 1
ATOM 787 C C . ASP A 1 100 ? -0.076 7.190 -11.234 1.00 95.62 100 ASP A C 1
ATOM 789 O O . ASP A 1 100 ? -0.458 6.682 -12.290 1.00 95.62 100 ASP A O 1
ATOM 793 N N . ASP A 1 101 ? 0.769 8.234 -11.234 1.00 95.56 101 ASP A N 1
ATOM 794 C CA . ASP A 1 101 ? 1.336 8.825 -12.459 1.00 95.56 101 ASP A CA 1
ATOM 795 C C . ASP A 1 101 ? 2.239 7.843 -13.216 1.00 95.56 101 ASP A C 1
ATOM 797 O O . ASP A 1 101 ? 2.167 7.753 -14.444 1.00 95.56 101 ASP A O 1
ATOM 801 N N . LEU A 1 102 ? 3.078 7.085 -12.505 1.00 96.81 102 LEU A N 1
ATOM 802 C CA . LEU A 1 102 ? 3.907 6.042 -13.105 1.00 96.81 102 LEU A CA 1
ATOM 803 C C . LEU A 1 102 ? 3.036 4.974 -13.775 1.00 96.81 102 LEU A C 1
ATOM 805 O O . LEU A 1 102 ? 3.272 4.657 -14.940 1.00 96.81 102 LEU A O 1
ATOM 809 N N . ALA A 1 103 ? 2.025 4.459 -13.070 1.00 96.50 103 ALA A N 1
ATOM 810 C CA . ALA A 1 103 ? 1.110 3.448 -13.594 1.00 96.50 103 ALA A CA 1
ATOM 811 C C . ALA A 1 103 ? 0.388 3.940 -14.857 1.00 96.50 103 ALA A C 1
ATOM 813 O O . ALA A 1 103 ? 0.327 3.231 -15.865 1.00 96.50 103 ALA A O 1
ATOM 814 N N . TRP A 1 104 ? -0.079 5.192 -14.835 1.00 95.75 104 TRP A N 1
ATOM 815 C CA . TRP A 1 104 ? -0.655 5.851 -16.001 1.00 95.75 104 TRP A CA 1
ATOM 816 C C . TRP A 1 104 ? 0.323 5.875 -17.180 1.00 95.75 104 TRP A C 1
ATOM 818 O O . TRP A 1 104 ? -0.025 5.413 -18.263 1.00 95.75 104 TRP A O 1
ATOM 828 N N . HIS A 1 105 ? 1.560 6.339 -16.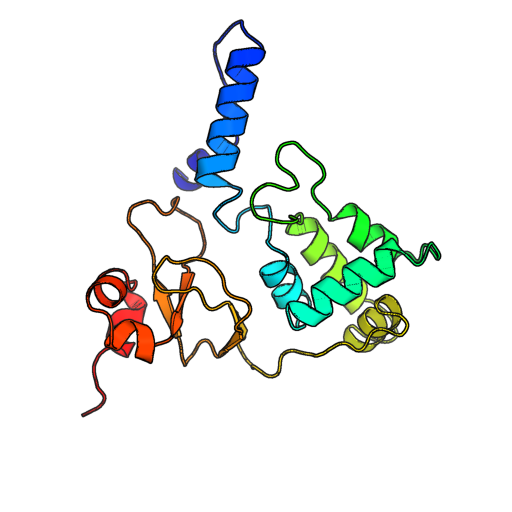992 1.00 95.19 105 HIS A N 1
ATOM 829 C CA . HIS A 1 105 ? 2.538 6.397 -18.083 1.00 95.19 105 HIS A CA 1
ATOM 830 C C . HIS A 1 105 ? 2.914 5.015 -18.627 1.00 95.19 105 HIS A C 1
ATOM 832 O O . HIS A 1 105 ? 3.065 4.876 -19.835 1.00 95.19 105 HIS A O 1
ATOM 838 N N . LEU A 1 106 ? 3.028 4.000 -17.767 1.00 95.62 106 LEU A N 1
ATOM 839 C CA . LEU A 1 106 ? 3.258 2.618 -18.197 1.00 95.62 106 LEU A CA 1
ATOM 840 C C . LEU A 1 106 ? 2.096 2.099 -19.058 1.00 95.62 106 LEU A C 1
ATOM 842 O O . LEU A 1 106 ? 2.319 1.418 -20.052 1.00 95.62 106 LEU A O 1
ATOM 846 N N . SER A 1 107 ? 0.851 2.458 -18.725 1.00 95.12 107 SER A N 1
ATOM 847 C CA . SER A 1 107 ? -0.327 2.077 -19.522 1.00 95.12 107 SER A CA 1
ATOM 848 C C . SER A 1 107 ? -0.382 2.731 -20.907 1.00 95.12 107 SER A C 1
ATOM 850 O O . SER A 1 107 ? -1.048 2.209 -21.798 1.00 95.12 107 SER A O 1
ATOM 852 N N . GLN A 1 108 ? 0.296 3.870 -21.081 1.00 95.12 108 GLN A N 1
ATOM 853 C CA . GLN A 1 108 ? 0.390 4.585 -22.356 1.00 95.12 108 GLN A CA 1
ATOM 854 C C . GLN A 1 108 ? 1.572 4.109 -23.212 1.00 95.12 108 GLN A C 1
ATOM 856 O O . GLN A 1 108 ? 1.736 4.587 -24.337 1.00 95.12 108 GLN A O 1
ATOM 861 N N . ASP A 1 109 ? 2.409 3.206 -22.696 1.00 94.06 109 ASP A N 1
ATOM 862 C CA . ASP A 1 109 ? 3.523 2.655 -23.456 1.00 94.06 109 ASP A CA 1
ATOM 863 C C . ASP A 1 109 ? 3.016 1.793 -24.622 1.00 94.06 109 ASP A C 1
ATOM 865 O O . ASP A 1 109 ? 2.037 1.052 -24.503 1.00 94.06 109 ASP A O 1
ATOM 869 N N . ALA A 1 110 ? 3.697 1.873 -25.765 1.00 92.44 110 ALA A N 1
ATOM 870 C CA . ALA A 1 110 ? 3.311 1.151 -26.973 1.00 92.44 110 ALA A CA 1
ATOM 871 C C . ALA A 1 110 ? 3.383 -0.379 -26.812 1.00 92.44 110 ALA A C 1
ATOM 873 O O . ALA A 1 110 ? 2.643 -1.094 -27.488 1.00 92.44 110 ALA A O 1
ATOM 874 N N . ALA A 1 111 ? 4.252 -0.882 -25.930 1.00 92.31 111 ALA A N 1
ATOM 875 C CA . ALA A 1 111 ? 4.344 -2.301 -25.598 1.00 92.31 111 ALA A CA 1
ATOM 876 C C . ALA A 1 111 ? 3.230 -2.764 -24.637 1.00 92.31 111 ALA A C 1
ATOM 878 O O . ALA A 1 111 ? 3.017 -3.966 -24.474 1.00 92.31 111 ALA A O 1
ATOM 879 N N . GLY A 1 112 ? 2.502 -1.823 -24.029 1.00 93.38 112 GLY A N 1
ATOM 880 C CA . GLY A 1 112 ? 1.489 -2.075 -23.013 1.00 93.38 112 GLY A CA 1
ATOM 881 C C . GLY A 1 112 ? 2.057 -2.137 -21.594 1.00 93.38 112 GLY A C 1
ATOM 882 O O . GLY A 1 112 ? 3.257 -2.299 -21.374 1.00 93.38 112 GLY A O 1
ATOM 883 N N . PHE A 1 113 ? 1.157 -2.035 -20.613 1.00 95.25 113 PHE A N 1
ATOM 884 C CA . PHE A 1 113 ? 1.498 -1.882 -19.195 1.00 95.25 113 PHE A CA 1
ATOM 885 C C . PHE A 1 113 ? 2.446 -2.965 -18.658 1.00 95.25 113 PHE A C 1
ATOM 887 O O . PHE A 1 113 ? 3.465 -2.637 -18.051 1.00 95.25 113 PHE A O 1
ATOM 894 N N . GLN A 1 114 ? 2.130 -4.247 -18.890 1.00 95.19 114 GLN A N 1
ATOM 895 C CA . GLN A 1 114 ? 2.917 -5.354 -18.336 1.00 95.19 114 GLN A CA 1
ATOM 896 C C . GLN A 1 114 ? 4.331 -5.400 -18.916 1.00 95.19 114 GLN A C 1
ATOM 898 O O . GLN A 1 114 ? 5.299 -5.426 -18.161 1.00 95.19 114 GLN A O 1
ATOM 903 N N . ALA A 1 115 ? 4.453 -5.312 -20.242 1.00 93.81 115 ALA A N 1
ATOM 904 C CA . ALA A 1 115 ? 5.745 -5.323 -20.918 1.00 93.81 115 ALA A CA 1
ATOM 905 C C . ALA A 1 115 ? 6.608 -4.106 -20.541 1.00 93.81 115 ALA A C 1
ATOM 907 O O . ALA A 1 115 ? 7.815 -4.241 -20.355 1.00 93.81 115 ALA A O 1
ATOM 908 N N . ALA A 1 116 ? 6.002 -2.924 -20.383 1.00 93.94 116 ALA A N 1
ATOM 909 C CA . ALA A 1 116 ? 6.715 -1.726 -19.949 1.00 93.94 116 ALA A CA 1
ATOM 910 C C . ALA A 1 116 ? 7.218 -1.840 -18.500 1.00 93.94 116 ALA A C 1
ATOM 912 O O . ALA A 1 116 ? 8.336 -1.418 -18.195 1.00 93.94 116 ALA A O 1
ATOM 913 N N . LEU A 1 117 ? 6.422 -2.436 -17.605 1.00 94.94 117 LEU A N 1
ATOM 914 C CA . LEU A 1 117 ? 6.837 -2.666 -16.223 1.00 94.94 117 LEU A CA 1
ATOM 915 C C . LEU A 1 117 ? 7.929 -3.744 -16.132 1.00 94.94 117 LEU A C 1
ATOM 917 O O . LEU A 1 117 ? 8.891 -3.568 -15.391 1.00 94.94 117 LEU A O 1
ATOM 921 N N . GLU A 1 118 ? 7.833 -4.817 -16.918 1.00 93.69 118 GLU A N 1
ATOM 922 C CA . GLU A 1 118 ? 8.884 -5.839 -17.027 1.00 93.69 118 GLU A CA 1
ATOM 923 C C . GLU A 1 118 ? 10.188 -5.250 -17.577 1.00 93.69 118 GLU A C 1
ATOM 925 O O . GLU A 1 118 ? 11.260 -5.514 -17.036 1.00 93.69 118 GLU A O 1
ATOM 930 N N . ALA A 1 119 ? 10.108 -4.376 -18.584 1.00 91.31 119 ALA A N 1
ATOM 931 C CA . ALA A 1 119 ? 11.271 -3.651 -19.088 1.00 91.31 119 ALA A CA 1
ATOM 932 C C . ALA A 1 119 ? 11.902 -2.750 -18.013 1.00 91.31 119 ALA A C 1
ATOM 934 O O . ALA A 1 119 ? 13.128 -2.657 -17.939 1.00 91.31 119 ALA A O 1
ATOM 935 N N . LEU A 1 120 ? 11.088 -2.123 -17.153 1.00 91.12 120 LEU A N 1
ATOM 936 C CA . LEU A 1 120 ? 11.572 -1.358 -16.000 1.00 91.12 120 LEU A CA 1
ATOM 937 C C . LEU A 1 120 ? 12.246 -2.253 -14.947 1.00 91.12 120 LEU A C 1
ATOM 939 O O . LEU A 1 120 ? 13.228 -1.832 -14.341 1.00 91.12 120 LEU A O 1
ATOM 943 N N . ALA A 1 121 ? 11.750 -3.475 -14.740 1.00 90.81 121 ALA A N 1
ATOM 944 C CA . ALA A 1 121 ? 12.374 -4.460 -13.854 1.00 90.81 121 ALA A CA 1
ATOM 945 C C . ALA A 1 121 ? 13.682 -5.043 -14.413 1.00 90.81 121 ALA A C 1
ATOM 947 O O . ALA A 1 121 ? 14.441 -5.675 -13.673 1.00 90.81 121 ALA A O 1
ATOM 948 N N . GLY A 1 122 ? 13.961 -4.845 -15.704 1.00 86.25 122 GLY A N 1
ATOM 949 C CA . GLY A 1 122 ? 15.159 -5.345 -16.365 1.00 86.25 122 GLY A CA 1
ATOM 950 C C . GLY A 1 122 ? 15.213 -6.872 -16.345 1.00 86.25 122 GLY A C 1
ATOM 951 O O . GLY A 1 122 ? 14.468 -7.543 -17.051 1.00 86.25 122 GLY A O 1
ATOM 952 N N . THR A 1 123 ? 16.127 -7.433 -15.550 1.00 80.94 123 THR A N 1
ATOM 953 C CA . THR A 1 123 ? 16.256 -8.896 -15.377 1.00 80.94 123 THR A CA 1
ATOM 954 C C . THR A 1 123 ? 15.500 -9.433 -14.160 1.00 80.94 123 THR A C 1
ATOM 956 O O . THR A 1 123 ? 15.425 -10.649 -13.968 1.00 80.94 123 THR A O 1
ATOM 959 N N . GLY A 1 124 ? 14.937 -8.550 -13.331 1.00 80.50 124 GLY A N 1
ATOM 960 C CA . GLY A 1 124 ? 14.143 -8.925 -12.171 1.00 80.50 124 GLY A CA 1
ATOM 961 C C . GLY A 1 124 ? 12.812 -9.544 -12.590 1.00 80.50 124 GLY A C 1
ATOM 962 O O . GLY A 1 124 ? 12.013 -8.915 -13.277 1.00 80.50 124 GLY A O 1
ATOM 963 N N . ALA A 1 125 ? 12.550 -10.777 -12.155 1.00 88.00 125 ALA A N 1
ATOM 964 C CA . ALA A 1 125 ? 11.273 -11.430 -12.422 1.00 88.00 125 ALA A CA 1
ATOM 965 C C . ALA A 1 125 ? 10.133 -10.737 -11.654 1.00 88.00 125 ALA A C 1
ATOM 967 O O . ALA A 1 125 ? 10.142 -10.681 -10.418 1.00 88.00 125 ALA A O 1
ATOM 968 N N . ILE A 1 126 ? 9.133 -10.251 -12.391 1.00 95.12 126 ILE A N 1
ATOM 969 C CA . ILE A 1 126 ? 7.892 -9.726 -11.825 1.00 95.12 126 ILE A CA 1
ATOM 970 C C . ILE A 1 126 ? 6.926 -10.879 -11.570 1.00 95.12 126 ILE A C 1
ATOM 972 O O . ILE A 1 126 ? 6.630 -11.678 -12.456 1.00 95.12 126 ILE A O 1
ATOM 976 N N . LYS A 1 127 ? 6.397 -10.936 -10.350 1.00 97.00 127 LYS A N 1
ATOM 977 C CA . LYS A 1 127 ? 5.242 -11.750 -10.003 1.00 97.00 127 LYS A CA 1
ATOM 978 C C . LYS A 1 127 ? 4.018 -10.844 -9.946 1.00 97.00 127 LYS A C 1
ATOM 980 O O . LYS A 1 127 ? 3.920 -9.973 -9.076 1.00 97.00 127 LYS A O 1
ATOM 985 N N . TRP A 1 128 ? 3.119 -11.071 -10.892 1.00 97.12 128 TRP A N 1
ATOM 986 C CA . TRP A 1 128 ? 1.826 -10.409 -11.006 1.00 97.12 128 TRP A CA 1
ATOM 987 C C . TRP A 1 128 ? 0.865 -10.892 -9.917 1.00 97.12 128 TRP A C 1
ATOM 989 O O . TRP A 1 128 ? 1.010 -12.002 -9.397 1.00 97.12 128 TRP A O 1
ATOM 999 N N . LEU A 1 129 ? -0.095 -10.044 -9.556 1.00 97.19 129 LEU A N 1
ATOM 1000 C CA . LEU A 1 129 ? -1.215 -10.461 -8.717 1.00 97.19 129 LEU A CA 1
ATOM 1001 C C . LEU A 1 129 ? -2.154 -11.360 -9.526 1.00 97.19 129 LEU A C 1
ATOM 1003 O O . LEU A 1 129 ? -2.380 -11.131 -10.712 1.00 97.19 129 LEU A O 1
ATOM 1007 N N . GLU A 1 130 ? -2.673 -12.396 -8.876 1.00 96.19 130 GLU A N 1
ATOM 1008 C CA . GLU A 1 130 ? -3.558 -13.392 -9.501 1.00 96.19 130 GLU A CA 1
ATOM 1009 C C . GLU A 1 130 ? -5.034 -13.122 -9.175 1.00 96.19 130 GLU A C 1
ATOM 1011 O O . GLU A 1 130 ? -5.929 -13.642 -9.838 1.00 96.19 130 GLU A O 1
ATOM 1016 N N . GLN A 1 131 ? -5.278 -12.304 -8.151 1.00 96.88 131 GLN A N 1
ATOM 1017 C CA . GLN A 1 131 ? -6.598 -11.932 -7.665 1.00 96.88 131 GLN A CA 1
ATOM 1018 C C . GLN A 1 131 ? -7.276 -10.946 -8.622 1.00 96.88 131 GLN A C 1
ATOM 1020 O O . GLN A 1 131 ? -6.637 -10.049 -9.175 1.00 96.88 131 GLN A O 1
ATOM 1025 N N . SER A 1 132 ? -8.586 -11.102 -8.781 1.00 95.38 132 SER A N 1
ATOM 1026 C CA . SER A 1 132 ? -9.443 -10.210 -9.563 1.00 95.38 132 SER A CA 1
ATOM 1027 C C . SER A 1 132 ? -9.686 -8.872 -8.861 1.00 95.38 132 SER A C 1
ATOM 1029 O O . SER A 1 132 ? -9.609 -7.822 -9.499 1.00 95.38 132 SER A O 1
ATOM 1031 N N . GLU A 1 133 ? -9.901 -8.901 -7.546 1.00 96.31 133 GLU A N 1
ATOM 1032 C CA . GLU A 1 133 ? -10.071 -7.740 -6.676 1.00 96.31 133 GLU A CA 1
ATOM 1033 C C . GLU A 1 133 ? -9.066 -7.836 -5.516 1.00 96.31 133 GLU A C 1
ATOM 1035 O O . GLU A 1 133 ? -9.434 -8.169 -4.385 1.00 96.31 133 GLU A O 1
ATOM 1040 N N . PRO A 1 134 ? -7.768 -7.588 -5.783 1.00 97.25 134 PRO A N 1
ATOM 1041 C CA . PRO A 1 134 ? -6.727 -7.768 -4.786 1.00 97.25 134 PRO A CA 1
ATOM 1042 C C . PRO A 1 134 ? -6.863 -6.745 -3.653 1.00 97.25 134 PRO A C 1
ATOM 1044 O O . PRO A 1 134 ? -6.924 -5.534 -3.887 1.00 97.25 134 PRO A O 1
ATOM 1047 N N . VAL A 1 135 ? -6.814 -7.229 -2.415 1.00 96.44 135 VAL A N 1
ATOM 1048 C CA . VAL A 1 135 ? -6.751 -6.409 -1.200 1.00 96.44 135 VAL A CA 1
ATOM 1049 C C . VAL A 1 135 ? -5.538 -6.787 -0.359 1.00 96.44 135 VAL A C 1
ATOM 1051 O O . VAL A 1 135 ? -5.109 -7.941 -0.341 1.00 96.44 135 VAL A O 1
ATOM 1054 N N . LEU A 1 136 ? -4.969 -5.796 0.325 1.00 95.75 136 LEU A N 1
ATOM 1055 C CA . LEU A 1 136 ? -3.835 -5.986 1.225 1.00 95.75 136 LEU A CA 1
ATOM 1056 C C . LEU A 1 136 ? -4.341 -6.381 2.611 1.00 95.75 136 LEU A C 1
ATOM 1058 O O . LEU A 1 136 ? -5.060 -5.599 3.229 1.00 95.75 136 LEU A O 1
ATOM 1062 N N . VAL A 1 137 ? -3.957 -7.565 3.083 1.00 96.38 137 VAL A N 1
ATOM 1063 C CA . VAL A 1 137 ? -4.414 -8.092 4.373 1.00 96.38 137 VAL A CA 1
ATOM 1064 C C . VAL A 1 137 ? -3.590 -7.492 5.510 1.00 96.38 137 VAL A C 1
ATOM 1066 O O . VAL A 1 137 ? -2.356 -7.463 5.464 1.00 96.38 137 VAL A O 1
ATOM 1069 N N . SER A 1 138 ? -4.282 -7.038 6.544 1.00 94.50 138 SER A N 1
ATOM 1070 C CA . SER A 1 138 ? -3.725 -6.623 7.822 1.00 94.50 138 SER A CA 1
ATOM 1071 C C . SER A 1 138 ? -3.908 -7.713 8.874 1.00 94.50 138 SER A C 1
ATOM 1073 O O . SER A 1 138 ? -4.867 -8.478 8.820 1.00 94.50 138 SER A O 1
ATOM 1075 N N . ASP A 1 139 ? -2.999 -7.755 9.844 1.00 91.94 139 ASP A N 1
ATOM 1076 C CA . ASP A 1 139 ? -3.099 -8.652 10.996 1.00 91.94 139 ASP A CA 1
ATOM 1077 C C . ASP A 1 139 ? -4.131 -8.167 12.040 1.00 91.94 139 ASP A C 1
ATOM 1079 O O . ASP A 1 139 ? -4.820 -7.157 11.864 1.00 91.94 139 ASP A O 1
ATOM 1083 N N . ALA A 1 140 ? -4.232 -8.883 13.165 1.00 87.31 140 ALA A N 1
ATOM 1084 C CA . ALA A 1 140 ? -5.145 -8.552 14.264 1.00 87.31 140 ALA A CA 1
ATOM 1085 C C . ALA A 1 140 ? -4.875 -7.177 14.915 1.00 87.31 140 ALA A C 1
ATOM 1087 O O . ALA A 1 140 ? -5.784 -6.585 15.508 1.00 87.31 140 ALA A O 1
ATOM 1088 N N . ASP A 1 141 ? -3.652 -6.654 14.781 1.00 85.62 141 ASP A N 1
ATOM 1089 C CA . ASP A 1 141 ? -3.257 -5.316 15.231 1.00 85.62 141 ASP A CA 1
ATOM 1090 C C . ASP A 1 141 ? -3.479 -4.250 14.137 1.00 85.62 141 ASP A C 1
ATOM 1092 O O . ASP A 1 141 ? -3.123 -3.082 14.309 1.00 85.62 141 ASP A O 1
ATOM 1096 N N . LEU A 1 142 ? -4.121 -4.636 13.028 1.00 87.06 142 LEU A N 1
ATOM 1097 C CA . LEU A 1 142 ? -4.412 -3.823 11.847 1.00 87.06 142 LEU A CA 1
ATOM 1098 C C . LEU A 1 142 ? -3.154 -3.318 11.128 1.00 87.06 142 LEU A C 1
ATOM 1100 O O . LEU A 1 142 ? -3.203 -2.319 10.404 1.00 87.06 142 LEU A O 1
ATOM 1104 N N . ILE A 1 143 ? -2.036 -4.028 11.280 1.00 87.19 143 ILE A N 1
ATOM 1105 C CA . ILE A 1 143 ? -0.783 -3.733 10.589 1.00 87.19 143 ILE A CA 1
ATOM 1106 C C . ILE A 1 143 ? -0.769 -4.466 9.247 1.00 87.19 143 ILE A C 1
ATOM 1108 O O . ILE A 1 143 ? -0.968 -5.675 9.177 1.00 87.19 143 ILE A O 1
ATOM 1112 N N . GLU A 1 144 ? -0.495 -3.727 8.170 1.00 91.00 144 GLU A N 1
ATOM 1113 C CA . GLU A 1 144 ? -0.388 -4.285 6.817 1.00 91.00 144 GLU A CA 1
ATOM 1114 C C . GLU A 1 144 ? 0.688 -5.381 6.722 1.00 91.00 144 GLU A C 1
ATOM 1116 O O . GLU A 1 144 ? 1.877 -5.134 6.974 1.00 91.00 144 GLU A O 1
ATOM 1121 N N . THR A 1 145 ? 0.283 -6.563 6.259 1.00 93.94 145 THR A N 1
ATOM 1122 C CA . THR A 1 145 ? 1.161 -7.711 5.996 1.00 93.94 145 THR A CA 1
ATOM 1123 C C . THR A 1 145 ? 1.562 -7.776 4.517 1.00 93.94 145 THR A C 1
ATOM 1125 O O . THR A 1 145 ? 1.118 -6.977 3.703 1.00 93.94 145 THR A O 1
ATOM 1128 N N . ASP A 1 146 ? 2.431 -8.712 4.128 1.00 95.50 146 ASP A N 1
ATOM 1129 C CA . ASP A 1 146 ? 2.739 -8.950 2.705 1.00 95.50 146 ASP A CA 1
ATOM 1130 C C . ASP A 1 146 ? 1.667 -9.791 1.981 1.00 95.50 146 ASP A C 1
ATOM 1132 O O . ASP A 1 146 ? 1.805 -10.059 0.784 1.00 95.50 146 ASP A O 1
ATOM 1136 N N . GLU A 1 147 ? 0.622 -10.229 2.684 1.00 96.44 147 GLU A N 1
ATOM 1137 C CA . GLU A 1 147 ? -0.425 -11.070 2.122 1.00 96.44 147 GLU A CA 1
ATOM 1138 C C . GLU A 1 147 ? -1.412 -10.264 1.265 1.00 96.44 147 GLU A C 1
ATOM 1140 O O . GLU A 1 147 ? -1.909 -9.208 1.662 1.00 96.44 147 GLU A O 1
ATOM 1145 N N . ILE A 1 148 ? -1.714 -10.807 0.082 1.00 97.38 148 ILE A N 1
ATOM 1146 C CA . ILE A 1 148 ? -2.747 -10.305 -0.824 1.00 97.38 148 ILE A CA 1
ATOM 1147 C C . ILE A 1 148 ? -3.857 -11.347 -0.926 1.00 97.38 148 ILE A C 1
ATOM 1149 O O . ILE A 1 148 ? -3.597 -12.528 -1.173 1.00 97.38 148 ILE A O 1
ATOM 1153 N N . ALA A 1 149 ? -5.091 -10.886 -0.772 1.00 97.38 149 ALA A N 1
ATOM 1154 C CA . ALA A 1 149 ? -6.301 -11.693 -0.792 1.00 97.38 149 ALA A CA 1
ATOM 1155 C C . ALA A 1 149 ? -7.292 -11.190 -1.844 1.00 97.38 149 ALA A C 1
ATOM 1157 O O . ALA A 1 149 ? -7.155 -10.074 -2.339 1.00 97.38 149 ALA A O 1
ATOM 1158 N N . GLU A 1 150 ? -8.295 -12.005 -2.171 1.00 97.50 150 GLU A N 1
ATOM 1159 C CA . GLU A 1 150 ? -9.480 -11.514 -2.876 1.00 97.50 150 GLU A CA 1
ATOM 1160 C C . GLU A 1 150 ? -10.384 -10.755 -1.907 1.00 97.50 150 GLU A C 1
ATOM 1162 O O . GLU A 1 150 ? -10.605 -11.211 -0.784 1.00 97.50 150 GLU A O 1
ATOM 1167 N N . ALA A 1 151 ? -10.955 -9.636 -2.353 1.00 96.81 151 ALA A N 1
ATOM 1168 C CA . ALA A 1 151 ? -11.842 -8.808 -1.534 1.00 96.81 151 ALA A CA 1
ATOM 1169 C C . ALA A 1 151 ? -13.014 -9.601 -0.929 1.00 96.81 151 ALA A C 1
ATOM 1171 O O . ALA A 1 151 ? -13.356 -9.400 0.232 1.00 96.81 151 ALA A O 1
ATOM 1172 N N . LYS A 1 152 ? -13.587 -10.544 -1.689 1.00 96.62 152 LYS A N 1
ATOM 1173 C CA . LYS A 1 152 ? -14.700 -11.406 -1.245 1.00 96.62 152 LYS A CA 1
ATOM 1174 C C . LYS A 1 152 ? -14.359 -12.344 -0.078 1.00 96.62 152 LYS A C 1
ATOM 1176 O O . LYS A 1 152 ? -15.273 -12.836 0.571 1.00 96.62 152 LYS A O 1
ATOM 1181 N N . ASP A 1 153 ? -13.074 -12.612 0.160 1.00 97.00 153 ASP A N 1
ATOM 1182 C CA . ASP A 1 153 ? -12.602 -13.503 1.228 1.00 97.00 153 ASP A CA 1
ATOM 1183 C C . ASP A 1 153 ? -12.174 -12.703 2.479 1.00 97.00 153 ASP A C 1
ATOM 1185 O O . ASP A 1 153 ? -11.589 -13.251 3.421 1.00 97.00 153 ASP A O 1
ATOM 1189 N N . CYS A 1 154 ? -12.436 -11.394 2.480 1.00 97.50 154 CYS A N 1
ATOM 1190 C CA . CYS A 1 154 ? -12.019 -10.451 3.504 1.00 97.50 154 CYS A CA 1
ATOM 1191 C C . CYS A 1 154 ? -13.193 -9.590 3.980 1.00 97.50 154 CYS A C 1
ATOM 1193 O O . CYS A 1 154 ? -14.197 -9.422 3.293 1.00 97.50 154 CYS A O 1
ATOM 1195 N N . VAL A 1 155 ? -13.024 -8.988 5.153 1.00 96.94 155 VAL A N 1
ATOM 1196 C CA . VAL A 1 155 ? -13.896 -7.932 5.675 1.00 96.94 155 VAL A CA 1
ATOM 1197 C C . VAL A 1 155 ? -13.093 -6.673 5.963 1.00 96.94 155 VAL A C 1
ATOM 1199 O O . VAL A 1 155 ? -11.900 -6.723 6.280 1.00 96.94 155 VAL A O 1
ATOM 1202 N N . ARG A 1 156 ? -13.761 -5.526 5.883 1.00 95.56 156 ARG A N 1
ATOM 1203 C CA . ARG A 1 156 ? -13.195 -4.225 6.229 1.00 95.56 156 ARG A CA 1
ATOM 1204 C C . ARG A 1 156 ? -13.327 -3.949 7.722 1.00 95.56 156 ARG A C 1
ATOM 1206 O O . ARG A 1 156 ? -14.389 -4.122 8.322 1.00 95.56 156 ARG A O 1
ATOM 1213 N N . VAL A 1 157 ? -12.246 -3.450 8.309 1.00 92.19 157 VAL A N 1
ATOM 1214 C CA . VAL A 1 157 ? -12.102 -3.192 9.741 1.00 92.19 157 VAL A CA 1
ATOM 1215 C C . VAL A 1 157 ? -11.593 -1.776 9.980 1.00 92.19 157 VAL A C 1
ATOM 1217 O O . VAL A 1 157 ? -10.681 -1.298 9.303 1.00 92.19 157 VAL A O 1
ATOM 1220 N N . THR A 1 158 ? -12.170 -1.106 10.977 1.00 88.19 158 THR A N 1
ATOM 1221 C CA . THR A 1 158 ? -11.723 0.212 11.449 1.00 88.19 158 THR A CA 1
ATOM 1222 C C . THR A 1 158 ? -11.611 0.221 12.966 1.00 88.19 158 THR A C 1
ATOM 1224 O O . THR A 1 158 ? -12.501 -0.291 13.643 1.00 88.19 158 THR A O 1
ATOM 1227 N N . ASP A 1 159 ? -10.569 0.851 13.506 1.00 81.88 159 ASP A N 1
ATOM 1228 C CA . ASP A 1 159 ? -10.471 1.127 14.945 1.00 81.88 159 ASP A CA 1
ATOM 1229 C C . ASP A 1 159 ? -11.016 2.521 15.296 1.00 81.88 159 ASP A C 1
ATOM 1231 O O . ASP A 1 159 ? -11.111 3.392 14.428 1.00 81.88 159 ASP A O 1
ATOM 1235 N N . GLU A 1 160 ? -11.332 2.765 16.570 1.00 71.50 160 GLU A N 1
ATOM 1236 C CA . GLU A 1 160 ? -11.805 4.077 17.047 1.00 71.50 160 GLU A CA 1
ATOM 1237 C C . GLU A 1 160 ? -10.785 5.195 16.771 1.00 71.50 160 GLU A C 1
ATOM 1239 O O . GLU A 1 160 ? -11.159 6.340 16.499 1.00 71.50 160 GLU A O 1
ATOM 1244 N N . ASP A 1 161 ? -9.498 4.842 16.780 1.00 68.31 161 ASP A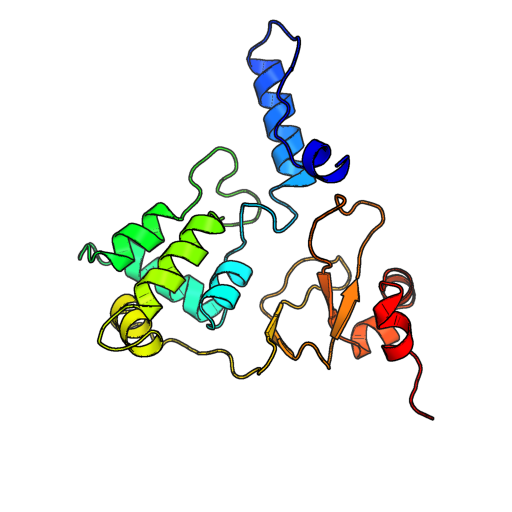 N 1
ATOM 1245 C CA . ASP A 1 161 ? -8.378 5.752 16.543 1.00 68.31 161 ASP A CA 1
ATOM 1246 C C . ASP A 1 161 ? -8.061 5.974 15.049 1.00 68.31 161 ASP A C 1
ATOM 1248 O O . ASP A 1 161 ? -7.184 6.786 14.722 1.00 68.31 161 ASP A O 1
ATOM 1252 N N . PHE A 1 162 ? -8.760 5.303 14.118 1.00 71.19 162 PHE A N 1
ATOM 1253 C CA . PHE A 1 162 ? -8.533 5.514 12.685 1.00 71.19 162 PHE A CA 1
ATOM 1254 C C . PHE A 1 162 ? -8.925 6.947 12.288 1.00 71.19 162 PHE A C 1
ATOM 1256 O O . PHE A 1 162 ? -10.052 7.396 12.537 1.00 71.19 162 PHE A O 1
ATOM 1263 N N . PRO A 1 163 ? -8.034 7.704 11.620 1.00 69.69 163 PRO A N 1
ATOM 1264 C CA . PRO A 1 163 ? -8.376 9.033 11.153 1.00 69.69 163 PRO A CA 1
ATOM 1265 C C . PRO A 1 163 ? -9.540 8.965 10.162 1.00 69.69 163 PRO A C 1
ATOM 1267 O O . PRO A 1 163 ? -9.538 8.194 9.204 1.00 69.69 163 PRO A O 1
ATOM 1270 N N . ALA A 1 164 ? -10.541 9.818 10.372 1.00 67.44 164 ALA A N 1
ATOM 1271 C CA . ALA A 1 164 ? -11.717 9.845 9.516 1.00 67.44 164 ALA A CA 1
ATOM 1272 C C . ALA A 1 164 ? -11.332 10.168 8.057 1.00 67.44 164 ALA A C 1
ATOM 1274 O O . ALA A 1 164 ? -10.866 11.275 7.779 1.00 67.44 164 ALA A O 1
ATOM 1275 N N . GLY A 1 165 ? -11.584 9.232 7.137 1.00 69.94 165 GLY A N 1
ATOM 1276 C CA . GLY A 1 165 ? -11.257 9.352 5.709 1.00 69.94 165 GLY A CA 1
ATOM 1277 C C . GLY A 1 165 ? -10.051 8.529 5.246 1.00 69.94 165 GLY A C 1
ATOM 1278 O O . GLY A 1 165 ? -9.664 8.658 4.089 1.00 69.94 165 GLY A O 1
ATOM 1279 N N . ILE A 1 166 ? -9.463 7.720 6.128 1.00 77.25 166 ILE A N 1
ATOM 1280 C CA . ILE A 1 166 ? -8.547 6.644 5.743 1.00 77.25 166 ILE A CA 1
ATOM 1281 C C . ILE A 1 166 ? -9.368 5.425 5.319 1.00 77.25 166 ILE A C 1
ATOM 1283 O O . ILE A 1 166 ? -10.405 5.137 5.921 1.00 77.25 166 ILE A O 1
ATOM 1287 N N . ASP A 1 167 ? -8.902 4.743 4.274 1.00 82.88 167 ASP A N 1
ATOM 1288 C CA . ASP A 1 167 ? -9.505 3.499 3.805 1.00 82.88 167 ASP A CA 1
ATOM 1289 C C . ASP A 1 167 ? -9.429 2.438 4.927 1.00 82.88 167 ASP A C 1
ATOM 1291 O O . ASP A 1 167 ? -8.377 2.303 5.558 1.00 82.88 167 ASP A O 1
ATOM 1295 N N . PRO A 1 168 ? -10.518 1.698 5.212 1.00 89.88 168 PRO A N 1
ATOM 1296 C CA . PRO A 1 168 ? -10.495 0.618 6.193 1.00 89.88 168 PRO A CA 1
ATOM 1297 C C . PRO A 1 168 ? -9.391 -0.407 5.915 1.00 89.88 168 PRO A C 1
ATOM 1299 O O . PRO A 1 168 ? -9.065 -0.681 4.757 1.00 89.88 168 PRO A O 1
ATOM 1302 N N . ALA A 1 169 ? -8.861 -1.009 6.978 1.00 92.19 169 ALA A N 1
ATOM 1303 C CA . ALA A 1 169 ? -7.981 -2.162 6.849 1.00 92.19 169 ALA A CA 1
ATOM 1304 C C . ALA A 1 169 ? -8.789 -3.377 6.378 1.00 92.19 169 ALA A C 1
ATOM 1306 O O . ALA A 1 169 ? -9.967 -3.502 6.712 1.00 92.19 169 ALA A O 1
ATOM 1307 N N . TRP A 1 170 ? -8.164 -4.278 5.627 1.00 96.12 170 TRP A N 1
ATOM 1308 C CA . TRP A 1 170 ? -8.781 -5.546 5.244 1.00 96.12 170 TRP A CA 1
ATOM 1309 C C . TRP A 1 170 ? -8.212 -6.656 6.104 1.00 96.12 170 TRP A C 1
ATOM 1311 O O . TRP A 1 170 ? -7.001 -6.746 6.254 1.00 96.12 170 TRP A O 1
ATOM 1321 N N . VAL A 1 171 ? -9.069 -7.513 6.636 1.00 97.06 171 VAL A N 1
ATOM 1322 C CA . VAL A 1 171 ? -8.657 -8.724 7.354 1.00 97.06 171 VAL A CA 1
ATOM 1323 C C . VAL A 1 171 ? -9.408 -9.915 6.787 1.00 97.06 171 VAL A C 1
ATOM 1325 O O . VAL A 1 171 ? -10.481 -9.751 6.199 1.00 97.06 171 VAL A O 1
ATOM 1328 N N . ARG A 1 172 ? -8.868 -11.118 6.956 1.00 97.44 172 ARG A N 1
ATOM 1329 C CA . ARG A 1 172 ? -9.545 -12.324 6.483 1.00 97.44 172 ARG A CA 1
ATOM 1330 C C . ARG A 1 172 ? -10.831 -12.590 7.272 1.00 97.44 172 ARG A C 1
ATOM 1332 O O . ARG A 1 172 ? -10.895 -12.339 8.478 1.00 97.44 172 ARG A O 1
ATOM 1339 N N . ILE A 1 173 ? -11.857 -13.108 6.590 1.00 96.69 173 ILE A N 1
ATOM 1340 C CA . ILE A 1 173 ? -13.148 -13.441 7.221 1.00 96.69 173 ILE A CA 1
ATOM 1341 C C . ILE A 1 173 ? -12.963 -14.480 8.336 1.00 96.69 173 ILE A C 1
ATOM 1343 O O . ILE A 1 173 ? -13.550 -14.344 9.407 1.00 96.69 173 ILE A O 1
ATOM 1347 N N . ASP A 1 174 ? -12.145 -15.508 8.111 1.00 95.25 174 ASP A N 1
ATOM 1348 C CA . ASP A 1 174 ? -11.885 -16.574 9.085 1.00 95.25 174 ASP A CA 1
ATOM 1349 C C . ASP A 1 174 ? -11.158 -16.055 10.334 1.00 95.25 174 ASP A C 1
ATOM 1351 O O . ASP A 1 174 ? -11.560 -16.373 11.457 1.00 95.25 174 ASP A O 1
ATOM 1355 N N . GLU A 1 175 ? -10.162 -15.186 10.163 1.00 94.56 175 GLU A N 1
ATOM 1356 C CA . GLU A 1 175 ? -9.502 -14.498 11.273 1.00 94.56 175 GLU A CA 1
ATOM 1357 C C . GLU A 1 175 ? -10.493 -13.639 12.067 1.00 94.56 175 GLU A C 1
ATOM 1359 O O . GLU A 1 175 ? -10.582 -13.778 13.292 1.00 94.56 175 GLU A O 1
ATOM 1364 N N . ALA A 1 176 ? -11.303 -12.823 11.382 1.00 94.62 176 ALA A N 1
ATOM 1365 C CA . ALA A 1 176 ? -12.326 -11.991 12.014 1.00 94.62 176 ALA A CA 1
ATOM 1366 C C . ALA A 1 176 ? -13.371 -12.822 12.774 1.00 94.62 176 ALA A C 1
ATOM 1368 O O . ALA A 1 176 ? -13.752 -12.447 13.880 1.00 94.62 176 ALA A O 1
ATOM 1369 N N . ARG A 1 177 ? -13.800 -13.971 12.238 1.00 94.94 177 ARG A N 1
ATOM 1370 C CA . ARG A 1 177 ? -14.714 -14.899 12.930 1.00 94.94 177 ARG A CA 1
ATOM 1371 C C . ARG A 1 177 ? -14.079 -15.523 14.171 1.00 94.94 177 ARG A C 1
ATOM 1373 O O . ARG A 1 177 ? -14.760 -15.742 15.174 1.00 94.94 177 ARG A O 1
ATOM 1380 N N . SER A 1 178 ? -12.780 -15.812 14.117 1.00 93.38 178 SER A N 1
ATOM 1381 C CA . SER A 1 178 ? -12.059 -16.457 15.217 1.00 93.38 178 SER A CA 1
ATOM 1382 C C . SER A 1 178 ? -11.758 -15.512 16.392 1.00 93.38 178 SER A C 1
ATOM 1384 O O . SER A 1 178 ? -11.740 -15.957 17.544 1.00 93.38 178 SER A O 1
ATOM 1386 N N . ASP A 1 179 ? -11.583 -14.210 16.134 1.00 93.31 179 ASP A N 1
ATOM 1387 C CA . ASP A 1 179 ? -11.288 -13.197 17.152 1.00 93.31 179 ASP A CA 1
ATOM 1388 C C . ASP A 1 179 ? -12.464 -12.233 17.376 1.00 93.31 179 ASP A C 1
ATOM 1390 O O . ASP A 1 179 ? -12.724 -11.311 16.604 1.00 93.31 179 ASP A O 1
ATOM 1394 N N . LYS A 1 180 ? -13.123 -12.368 18.534 1.00 91.31 180 LYS A N 1
ATOM 1395 C CA . LYS A 1 180 ? -14.240 -11.499 18.946 1.00 91.31 180 LYS A CA 1
ATOM 1396 C C . LYS A 1 180 ? -13.892 -10.011 18.988 1.00 91.31 180 LYS A C 1
ATOM 1398 O O . LYS A 1 180 ? -14.781 -9.183 18.795 1.00 91.31 180 LYS A O 1
ATOM 1403 N N . LYS A 1 181 ? -12.643 -9.650 19.300 1.00 90.25 181 LYS A N 1
ATOM 1404 C CA . LYS A 1 181 ? -12.213 -8.245 19.305 1.00 90.25 181 LYS A CA 1
ATOM 1405 C C . LYS A 1 181 ? -12.118 -7.716 17.885 1.00 90.25 181 LYS A C 1
ATOM 1407 O O . LYS A 1 181 ? -12.529 -6.585 17.650 1.00 90.25 181 LYS A O 1
ATOM 1412 N N . LEU A 1 182 ? -11.607 -8.528 16.963 1.00 90.75 182 LEU A N 1
ATOM 1413 C CA . LEU A 1 182 ? -11.498 -8.161 15.559 1.00 90.75 182 LEU A CA 1
ATOM 1414 C C . LEU A 1 182 ? -12.884 -8.073 14.908 1.00 90.75 182 LEU A C 1
ATOM 1416 O O . LEU A 1 182 ? -13.195 -7.057 14.292 1.00 90.75 182 LEU A O 1
ATOM 1420 N N . ALA A 1 183 ? -13.761 -9.050 15.167 1.00 93.44 183 ALA A N 1
ATOM 1421 C CA . ALA A 1 183 ? -15.164 -9.031 14.742 1.00 93.44 183 ALA A CA 1
ATOM 1422 C C . ALA A 1 183 ? -15.894 -7.742 15.156 1.00 93.44 183 ALA A C 1
ATOM 1424 O O . ALA A 1 183 ? -16.646 -7.163 14.376 1.00 93.44 183 ALA A O 1
ATOM 1425 N N . ALA A 1 184 ? -15.657 -7.251 16.378 1.00 91.19 184 ALA A N 1
ATOM 1426 C CA . ALA A 1 184 ? -16.295 -6.032 16.876 1.00 91.19 184 ALA A CA 1
ATOM 1427 C C . ALA A 1 184 ? -15.874 -4.760 16.113 1.00 91.19 184 ALA A C 1
ATOM 1429 O O . ALA A 1 184 ? -16.632 -3.787 16.092 1.00 91.19 184 ALA A O 1
ATOM 1430 N N . LYS A 1 185 ? -14.693 -4.774 15.483 1.00 91.88 185 LYS A N 1
ATOM 1431 C CA . LYS A 1 185 ? -14.144 -3.664 14.691 1.00 91.88 185 LYS A CA 1
ATOM 1432 C C . LYS A 1 185 ? -14.569 -3.705 13.213 1.00 91.88 185 LYS A C 1
ATOM 1434 O O . LYS A 1 185 ? -14.279 -2.763 12.474 1.00 91.88 185 LYS A O 1
ATOM 1439 N N . VAL A 1 186 ? -15.245 -4.771 12.771 1.00 94.06 186 VAL A N 1
ATOM 1440 C CA . VAL A 1 186 ? -15.755 -4.890 11.396 1.00 94.06 186 VAL A CA 1
ATOM 1441 C C . VAL A 1 186 ? -16.808 -3.814 11.137 1.00 94.06 186 VAL A C 1
ATOM 1443 O O . VAL A 1 186 ? -17.722 -3.591 11.951 1.00 94.06 186 VAL A O 1
ATOM 1446 N N . ILE A 1 187 ? -16.652 -3.124 10.003 1.00 93.06 187 ILE A N 1
ATOM 1447 C CA . ILE A 1 187 ? -17.556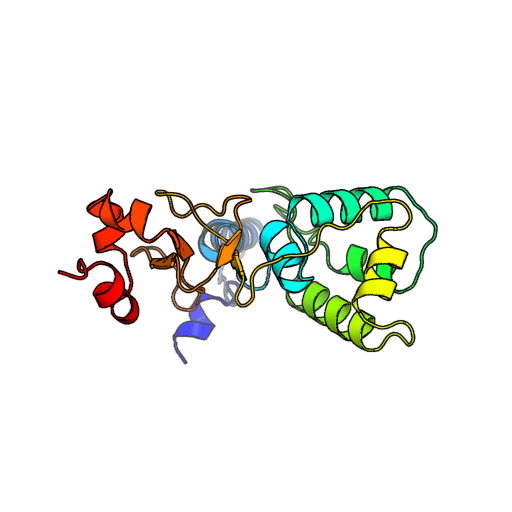 -2.046 9.602 1.00 93.06 187 ILE A CA 1
ATOM 1448 C C . ILE A 1 187 ? -18.959 -2.593 9.374 1.00 93.06 187 ILE A C 1
ATOM 1450 O O . ILE A 1 187 ? -19.137 -3.764 9.052 1.00 93.06 187 ILE A O 1
ATOM 1454 N N . TYR A 1 188 ? -19.962 -1.738 9.540 1.00 91.69 188 TYR A N 1
ATOM 1455 C CA . TYR A 1 188 ? -21.359 -2.159 9.527 1.00 91.69 188 TYR A CA 1
ATOM 1456 C C . TYR A 1 188 ? -21.743 -2.930 8.254 1.00 91.69 188 TYR A C 1
ATOM 1458 O O . TYR A 1 188 ? -22.425 -3.943 8.351 1.00 91.69 188 TYR A O 1
ATOM 1466 N N . GLU A 1 189 ? -21.257 -2.481 7.099 1.00 93.62 189 GLU A N 1
ATOM 1467 C CA . GLU A 1 189 ? -21.554 -3.028 5.774 1.00 93.62 189 GLU A CA 1
ATOM 1468 C C . GLU A 1 189 ? -21.058 -4.465 5.564 1.00 93.62 189 GLU A C 1
ATOM 1470 O O . GLU A 1 189 ? -21.637 -5.182 4.756 1.00 93.62 189 GLU A O 1
ATOM 1475 N N . ASP A 1 190 ? -20.016 -4.887 6.285 1.00 95.50 190 ASP A N 1
ATOM 1476 C CA . ASP A 1 190 ? -19.390 -6.204 6.103 1.00 95.50 190 ASP A CA 1
ATOM 1477 C C . ASP A 1 190 ? -19.754 -7.183 7.228 1.00 95.50 190 ASP A C 1
ATOM 1479 O O . ASP A 1 190 ? -19.340 -8.340 7.203 1.00 95.50 190 ASP A O 1
ATOM 1483 N N . ARG A 1 191 ? -20.537 -6.755 8.231 1.00 92.94 191 ARG A N 1
ATOM 1484 C CA . ARG A 1 191 ? -20.897 -7.609 9.379 1.00 92.94 191 ARG A CA 1
ATOM 1485 C C . ARG A 1 191 ? -21.685 -8.843 8.977 1.00 92.94 191 ARG A C 1
ATOM 1487 O O . ARG A 1 191 ? -21.490 -9.891 9.575 1.00 92.94 191 ARG A O 1
ATOM 1494 N N . GLU A 1 192 ? -22.520 -8.711 7.954 1.00 93.69 192 GLU A N 1
ATOM 1495 C CA . GLU A 1 192 ? -23.339 -9.799 7.409 1.00 93.69 192 GLU A CA 1
ATOM 1496 C C . GLU A 1 192 ? -22.466 -10.962 6.910 1.00 93.69 192 GLU A C 1
ATOM 1498 O O . GLU A 1 192 ? -22.879 -12.113 6.949 1.00 93.69 192 GLU A O 1
ATOM 1503 N N . LEU A 1 193 ? -21.227 -10.675 6.490 1.00 92.50 193 LEU A N 1
ATOM 1504 C CA . LEU A 1 193 ? -20.273 -11.680 6.016 1.00 92.50 193 LEU A CA 1
ATOM 1505 C C . LEU A 1 193 ? -19.697 -12.529 7.160 1.00 92.50 193 LEU A C 1
ATOM 1507 O O . LEU A 1 193 ? -19.111 -13.586 6.918 1.00 92.50 193 LEU A O 1
ATOM 1511 N N . LEU A 1 194 ? -19.823 -12.075 8.410 1.00 91.00 194 LEU A N 1
ATOM 1512 C CA . LEU A 1 194 ? -19.363 -12.828 9.576 1.00 91.00 194 LEU A CA 1
ATOM 1513 C C . LEU A 1 194 ? -20.389 -13.845 10.063 1.00 91.00 194 LEU A C 1
ATOM 1515 O O . LEU A 1 194 ? -19.986 -14.784 10.747 1.00 91.00 194 LEU A O 1
ATOM 1519 N N . ASP A 1 195 ? -21.664 -13.665 9.721 1.00 87.00 195 ASP A N 1
ATOM 1520 C CA . ASP A 1 195 ? -22.714 -14.608 10.076 1.00 87.00 195 ASP A CA 1
ATOM 1521 C C . ASP A 1 195 ? -22.492 -15.911 9.285 1.00 87.00 195 ASP A C 1
ATOM 1523 O O . ASP A 1 195 ? -22.162 -15.893 8.095 1.00 87.00 195 ASP A O 1
ATOM 1527 N N . ASP A 1 196 ? -22.576 -17.057 9.962 1.00 66.94 196 ASP A N 1
ATOM 1528 C CA . ASP A 1 196 ? -22.395 -18.354 9.312 1.00 66.94 196 ASP A CA 1
ATOM 1529 C C . ASP A 1 196 ? -23.540 -18.589 8.308 1.00 66.94 196 ASP A C 1
ATOM 1531 O O . ASP A 1 196 ? -24.714 -18.407 8.637 1.00 66.94 196 ASP A O 1
ATOM 1535 N N . GLU A 1 197 ? -23.206 -19.014 7.084 1.00 55.28 197 GLU A N 1
ATOM 1536 C CA . GLU A 1 197 ? -24.183 -19.666 6.208 1.00 55.28 197 GLU A CA 1
ATOM 1537 C C . GLU A 1 197 ? -24.582 -20.990 6.888 1.00 55.28 197 GLU A C 1
ATOM 1539 O O . GLU A 1 197 ? -23.812 -21.952 6.860 1.00 55.28 197 GLU A O 1
ATOM 1544 N N . GLU A 1 198 ? -25.736 -21.014 7.566 1.00 43.53 198 GLU A N 1
ATOM 1545 C CA . GLU A 1 198 ? -26.394 -22.256 8.020 1.00 43.53 198 GLU A CA 1
ATOM 1546 C C . GLU A 1 198 ? -26.741 -23.190 6.848 1.00 43.53 198 GLU A C 1
ATOM 1548 O O . GLU A 1 198 ? -27.306 -22.711 5.834 1.00 43.53 198 GLU A O 1
#